Protein AF-0000000069812912 (afdb_homodimer)

pLDDT: mean 92.02, std 7.69, range [58.34, 97.75]

Organism: Echinococcus multilocularis (NCBI:txid6211)

Solvent-accessible surface area (backbone atoms only — not comparable to full-atom values): 16587 Å² total; per-residue (Å²): 130,56,69,66,58,54,52,53,52,51,51,53,51,51,48,54,47,51,49,53,52,49,50,51,50,51,49,45,34,73,74,42,50,34,56,46,48,24,43,29,19,50,47,32,20,52,33,46,67,38,81,85,48,53,73,68,53,29,52,51,44,35,50,60,37,41,46,47,51,53,49,45,51,49,50,53,52,50,51,50,51,49,55,50,48,52,50,50,52,48,44,50,50,25,46,51,55,33,50,56,75,51,61,81,51,69,98,67,74,48,72,72,51,48,50,51,32,52,51,49,21,50,58,45,36,49,51,47,46,51,48,35,66,71,45,52,49,54,53,46,50,53,51,50,50,55,52,47,52,55,40,54,68,70,46,76,80,132,132,56,70,67,58,55,53,53,52,52,51,52,51,51,48,54,48,50,50,54,52,50,51,51,51,50,49,45,34,72,75,41,51,35,57,45,49,25,42,28,18,51,47,33,20,52,32,45,66,38,82,86,49,52,74,68,52,29,52,53,44,34,49,60,38,40,47,48,50,52,50,45,51,48,50,52,52,51,52,51,50,50,54,52,49,54,49,50,52,48,43,50,51,26,46,52,54,33,49,55,76,52,61,83,52,68,99,67,75,49,72,71,50,49,50,49,33,52,52,50,21,51,58,45,36,49,51,47,46,50,46,36,67,70,44,52,48,54,52,48,50,52,53,50,50,55,52,46,52,55,40,56,68,71,46,77,80,131

Foldseek 3Di:
DDPVVLVVLLVVLVVLLVVLLVVLVVVCCVPFLVVLVVLLVVQLVVLVPDPVDDPVSSVVSSCLSCVLNVVLVVLSVVLVVVLVVQLVVQLVVQLVVLVVVCPPPPPDQDPVSVVSSSVSSSVSSSVSSCCCSVPVSVVSSVVSVVVSVVSSVSHDDD/DDPVVLVVLLVVLVVLLVVLLVVLVVVCCVPFLVVLVVLLVVQLVVLVPDPVDDPVSSVVSSCLSCVLNVVLVVLSVVLVVVLVVQLVVQLVVQLVVLVVVCPPPPPDQDPVSVVSSSVSSSVSSSVSSCCCNPPVSVVSSVVSVVVSVVSSVSHDDD

Secondary structure (DSSP, 8-state):
--HHHHHHHHHHHHHHHHHHHHHHHHHHIIIIIHHHHHHHHHHHHHHHH-TT--HHHHHHHHHHHHHHHHHHHHHHHHHHHHHHHHHHHHHHHHHHHHHHTTBTB-SS--HHHHHHHHHHHHHHHHHHHHHIIIIIHHHHHHHHHHHHHHHHHTSPP-/--HHHHHHHHHHHHHHHHHHHHHHHHHHIIIIIHHHHHHHHHHHHHHHH-TT--HHHHHHHHHHHHHHHHHHHHHHHHHHHHHHHHHHHHHHHHHHHHHHTTBTB-SS--HHHHHHHHHHHHHHHHHHHHHIIIIIHHHHHHHHHHHHHHHHHTSPP-

Radius of gyration: 31.22 Å; Cα contacts (8 Å, |Δi|>4): 246; chains: 2; bounding box: 62×78×62 Å

Nearest PDB structures (foldseek):
  5j0l-assembly1_B  TM=3.414E-01  e=1.395E+00  synthetic construct
  1i4d-assembly1_B  TM=2.529E-01  e=1.193E+00  Homo sapiens
  3s84-assembly1_A  TM=4.861E-01  e=7.034E+00  Homo sapiens
  8otz-assembly1_DW  TM=4.035E-01  e=6.015E+00  Bos taurus
  5j0l-assembly1_B  TM=3.417E-01  e=1.662E+00  synthetic construct

InterPro domains:
  IPR008560 Protein of unknown function DUF842, eukaryotic [PF05811] (14-135)
  IPR008560 Protein of unknown function DUF842, eukaryotic [PTHR21096] (10-150)

Sequence (316 aa):
MDPMMLENEAKKMQNRYTEAISNAIKEWDTKFLRKMQSVYFGCGKKCCDNKDFDTEQVQSCIEHCEKPVSAAQSLVQGELNQLQSRFQTCVRECSHRAHDKFKGADDTLTEAQRILVQKETLVCVNKCVEEQIANAIPATVRLVSAQLQKLRAEQPSDMDPMMLENEAKKMQNRYTEAISNAIKEWDTKFLRKMQSVYFGCGKKCCDNKDFDTEQVQSCIEHCEKPVSAAQSLVQGELNQLQSRFQTCVRECSHRAHDKFKGADDTLTEAQRILVQKETLVCVNKCVEEQIANAIPATVRLVSAQLQKLRAEQPSD

Structure (mmCIF, N/CA/C/O backbone):
data_AF-0000000069812912-model_v1
#
loop_
_entity.id
_entity.type
_entity.pdbx_description
1 polymer 'Protein fam136a'
#
loop_
_atom_site.group_PDB
_atom_site.id
_atom_site.type_symbol
_atom_site.label_atom_id
_atom_site.label_alt_id
_atom_site.label_comp_id
_atom_site.label_asym_id
_atom_site.label_entity_id
_atom_site.label_seq_id
_atom_site.pdbx_PDB_ins_code
_atom_site.Cartn_x
_atom_site.Cartn_y
_atom_site.Cartn_z
_atom_site.occupancy
_atom_site.B_iso_or_equiv
_atom_site.auth_seq_id
_atom_site.auth_comp_id
_atom_site.auth_asym_id
_atom_site.auth_atom_id
_atom_site.pdbx_PDB_model_num
ATOM 1 N N . MET A 1 1 ? 18.953 36.562 27.656 1 60.69 1 MET A N 1
ATOM 2 C CA . MET A 1 1 ? 17.859 35.594 27.562 1 60.69 1 MET A CA 1
ATOM 3 C C . MET A 1 1 ? 18.391 34.188 27.578 1 60.69 1 MET A C 1
ATOM 5 O O . MET A 1 1 ? 19.422 33.875 26.953 1 60.69 1 MET A O 1
ATOM 9 N N . ASP A 1 2 ? 17.906 33.312 28.406 1 76.56 2 ASP A N 1
ATOM 10 C CA . ASP A 1 2 ? 18.297 31.953 28.719 1 76.56 2 ASP A CA 1
ATOM 11 C C . ASP A 1 2 ? 18.062 31.016 27.516 1 76.56 2 ASP A C 1
ATOM 13 O O . ASP A 1 2 ? 17.047 31.141 26.828 1 76.56 2 ASP A O 1
ATOM 17 N N . PRO A 1 3 ? 19.062 30.422 27.078 1 77.5 3 PRO A N 1
ATOM 18 C CA . PRO A 1 3 ? 18.953 29.484 25.953 1 77.5 3 PRO A CA 1
ATOM 19 C C . PRO A 1 3 ? 17.75 28.547 26.094 1 77.5 3 PRO A C 1
ATOM 21 O O . PRO A 1 3 ? 17.125 28.188 25.094 1 77.5 3 PRO A O 1
ATOM 24 N N . MET A 1 4 ? 17.5 28.312 27.281 1 79.75 4 MET A N 1
ATOM 25 C CA . MET A 1 4 ? 16.375 27.406 27.531 1 79.75 4 MET A CA 1
ATOM 26 C C . MET A 1 4 ? 15.055 28.094 27.203 1 79.75 4 MET A C 1
ATOM 28 O O . MET A 1 4 ? 14.133 27.453 26.688 1 79.75 4 MET A O 1
ATOM 32 N N . MET A 1 5 ? 14.969 29.375 27.484 1 83.06 5 MET A N 1
ATOM 33 C CA . MET A 1 5 ? 13.758 30.141 27.203 1 83.06 5 MET A CA 1
ATOM 34 C C . MET A 1 5 ? 13.539 30.281 25.688 1 83.06 5 MET A C 1
ATOM 36 O O . MET A 1 5 ? 12.406 30.203 25.219 1 83.06 5 MET A O 1
ATOM 40 N N . LEU A 1 6 ? 14.602 30.359 24.906 1 84.88 6 LEU A N 1
ATOM 41 C CA . LEU A 1 6 ? 14.523 30.484 23.469 1 84.88 6 LEU A CA 1
ATOM 42 C C . LEU A 1 6 ? 14.062 29.172 22.828 1 84.88 6 LEU A C 1
ATOM 44 O O . LEU A 1 6 ? 13.258 29.188 21.891 1 84.88 6 LEU A O 1
ATOM 48 N N . GLU A 1 7 ? 14.555 28.094 23.422 1 86 7 GLU A N 1
ATOM 49 C CA . GLU A 1 7 ? 14.141 26.781 22.938 1 86 7 GLU A CA 1
ATOM 50 C C . GLU A 1 7 ? 12.656 26.531 23.203 1 86 7 GLU A C 1
ATOM 52 O O . GLU A 1 7 ? 11.953 25.984 22.344 1 86 7 GLU A O 1
ATOM 57 N N . ASN A 1 8 ? 12.18 26.891 24.375 1 90.5 8 ASN A N 1
ATOM 58 C CA . ASN A 1 8 ? 10.773 26.75 24.734 1 90.5 8 ASN A CA 1
ATOM 59 C C . ASN A 1 8 ? 9.875 27.594 23.828 1 90.5 8 ASN A C 1
ATOM 61 O O . ASN A 1 8 ? 8.789 27.141 23.453 1 90.5 8 ASN A O 1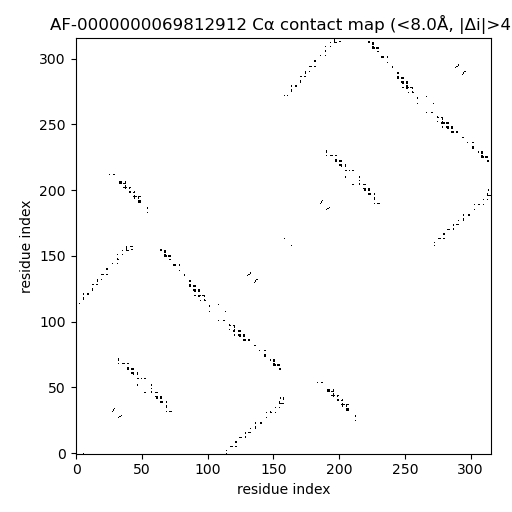
ATOM 65 N N . GLU A 1 9 ? 10.336 28.828 23.5 1 89.38 9 GLU A N 1
ATOM 66 C CA . GLU A 1 9 ? 9.57 29.688 22.609 1 89.38 9 GLU A CA 1
ATOM 67 C C . GLU A 1 9 ? 9.484 29.078 21.203 1 89.38 9 GLU A C 1
ATOM 69 O O . GLU A 1 9 ? 8.438 29.141 20.562 1 89.38 9 GLU A O 1
ATOM 74 N N . ALA A 1 10 ? 10.555 28.516 20.703 1 89.38 10 ALA A N 1
ATOM 75 C CA . ALA A 1 10 ? 10.578 27.859 19.406 1 89.38 10 ALA A CA 1
ATOM 76 C C . ALA A 1 10 ? 9.602 26.688 19.359 1 89.38 10 ALA A C 1
ATOM 78 O O . ALA A 1 10 ? 8.883 26.516 18.375 1 89.38 10 ALA A O 1
ATOM 79 N N . LYS A 1 11 ? 9.586 25.938 20.453 1 92.94 11 LYS A N 1
ATOM 80 C CA . LYS A 1 11 ? 8.703 24.781 20.547 1 92.94 11 LYS A CA 1
ATOM 81 C C . LYS A 1 11 ? 7.238 25.203 20.547 1 92.94 11 LYS A C 1
ATOM 83 O O . LYS A 1 11 ? 6.398 24.547 19.922 1 92.94 11 LYS A O 1
ATOM 88 N N . LYS A 1 12 ? 6.938 26.266 21.234 1 92.62 12 LYS A N 1
ATOM 89 C CA . LYS A 1 12 ? 5.578 26.781 21.266 1 92.62 12 LYS A CA 1
ATOM 90 C C . LYS A 1 12 ? 5.113 27.203 19.859 1 92.62 12 LYS A C 1
ATOM 92 O O . LYS A 1 12 ? 3.984 26.906 19.469 1 92.62 12 LYS A O 1
ATOM 97 N N . MET A 1 13 ? 5.977 27.812 19.094 1 92.19 13 MET A N 1
ATOM 98 C CA . MET A 1 13 ? 5.645 28.234 17.734 1 92.19 13 MET A CA 1
ATOM 99 C C . MET A 1 13 ? 5.449 27.047 16.812 1 92.19 13 MET A C 1
ATOM 101 O O . MET A 1 13 ? 4.531 27.031 15.992 1 92.19 13 MET A O 1
ATOM 105 N N . GLN A 1 14 ? 6.289 26.125 16.984 1 91.25 14 GLN A N 1
ATOM 106 C CA . GLN A 1 14 ? 6.168 24.906 16.203 1 91.25 14 GLN A CA 1
ATOM 107 C C . GLN A 1 14 ? 4.848 24.188 16.5 1 91.25 14 GLN A C 1
ATOM 109 O O . GLN A 1 14 ? 4.195 23.688 15.586 1 91.25 14 GLN A O 1
ATOM 114 N N . ASN A 1 15 ? 4.449 24.125 17.75 1 94.94 15 ASN A N 1
ATOM 115 C CA . ASN A 1 15 ? 3.209 23.469 18.156 1 94.94 15 ASN A CA 1
ATOM 116 C C . ASN A 1 15 ? 1.985 24.188 17.594 1 94.94 15 ASN A C 1
ATOM 118 O O . ASN A 1 15 ? 1.007 23.547 17.203 1 94.94 15 ASN A O 1
ATOM 122 N N . ARG A 1 16 ? 2.062 25.453 17.578 1 93.88 16 ARG A N 1
ATOM 123 C CA . ARG A 1 16 ? 0.97 26.25 17.016 1 93.88 16 ARG A CA 1
ATOM 124 C C . ARG A 1 16 ? 0.759 25.922 15.539 1 93.88 16 ARG A C 1
ATOM 126 O O . ARG A 1 16 ? -0.377 25.75 15.094 1 93.88 16 ARG A O 1
ATOM 133 N N . TYR A 1 17 ? 1.835 25.812 14.867 1 94.06 17 TYR A N 1
ATOM 134 C CA . TYR A 1 17 ? 1.765 25.469 13.453 1 94.06 17 TYR A CA 1
ATOM 135 C C . TYR A 1 17 ? 1.225 24.047 13.266 1 94.06 17 TYR A C 1
ATOM 137 O O . TYR A 1 17 ? 0.33 23.828 12.453 1 94.06 17 TYR A O 1
ATOM 145 N N . THR A 1 18 ? 1.744 23.125 14.039 1 93.94 18 THR A N 1
ATOM 146 C CA . THR A 1 18 ? 1.35 21.719 13.93 1 93.94 18 THR A CA 1
ATOM 147 C C . THR A 1 18 ? -0.131 21.547 14.258 1 93.94 18 THR A C 1
ATOM 149 O O . THR A 1 18 ? -0.823 20.75 13.633 1 93.94 18 THR A O 1
ATOM 152 N N . GLU A 1 19 ? -0.59 22.281 15.203 1 95.44 19 GLU A N 1
ATOM 153 C CA . GLU A 1 19 ? -1.998 22.219 15.578 1 95.44 19 GLU A CA 1
ATOM 154 C C . GLU A 1 19 ? -2.895 22.734 14.461 1 95.44 19 GLU A C 1
ATOM 156 O O . GLU A 1 19 ? -3.949 22.156 14.188 1 95.44 19 GLU A O 1
ATOM 161 N N . ALA A 1 20 ? -2.506 23.766 13.859 1 94.62 20 ALA A N 1
ATOM 162 C CA . ALA A 1 20 ? -3.268 24.328 12.75 1 94.62 20 ALA A CA 1
ATOM 163 C C . ALA A 1 20 ? -3.354 23.328 11.594 1 94.62 20 ALA A C 1
ATOM 165 O O . ALA A 1 20 ? -4.418 23.156 10.992 1 94.62 20 ALA A O 1
ATOM 166 N N . ILE A 1 21 ? -2.244 22.688 11.312 1 94 21 ILE A N 1
ATOM 167 C CA . ILE A 1 21 ? -2.197 21.688 10.258 1 94 21 ILE A CA 1
ATOM 168 C C . ILE A 1 21 ? -3.092 20.5 10.625 1 94 21 ILE A C 1
ATOM 170 O O . ILE A 1 21 ? -3.855 20.016 9.789 1 94 21 ILE A O 1
ATOM 174 N N . SER A 1 22 ? -2.963 20.062 11.844 1 94.12 22 SER A N 1
ATOM 175 C CA . SER A 1 22 ? -3.754 18.938 12.328 1 94.12 22 SER A CA 1
ATOM 176 C C . SER A 1 22 ? -5.246 19.219 12.211 1 94.12 22 SER A C 1
ATOM 178 O O . SER A 1 22 ? -6.027 18.328 11.867 1 94.12 22 SER A O 1
ATOM 180 N N . ASN A 1 23 ? -5.586 20.406 12.492 1 93.88 23 ASN A N 1
ATOM 181 C CA . ASN A 1 23 ? -6.984 20.797 12.391 1 93.88 23 ASN A CA 1
ATOM 182 C C . ASN A 1 23 ? -7.473 20.75 10.945 1 93.88 23 ASN A C 1
ATOM 184 O O . ASN A 1 23 ? -8.594 20.328 10.672 1 93.88 23 ASN A O 1
ATOM 188 N N . ALA A 1 24 ? -6.633 21.172 10.055 1 92.56 24 ALA A N 1
ATOM 189 C CA . ALA A 1 24 ? -6.969 21.109 8.641 1 92.56 24 ALA A CA 1
ATOM 190 C C . ALA A 1 24 ? -7.145 19.656 8.188 1 92.56 24 ALA A C 1
ATOM 192 O O . ALA A 1 24 ? -8.102 19.328 7.48 1 92.56 24 ALA A O 1
ATOM 193 N N . ILE A 1 25 ? -6.297 18.844 8.594 1 93.12 25 ILE A N 1
ATOM 194 C CA . ILE A 1 25 ? -6.352 17.438 8.242 1 93.12 25 ILE A CA 1
ATOM 195 C C . ILE A 1 25 ? -7.637 16.812 8.781 1 93.12 25 ILE A C 1
ATOM 197 O O . ILE A 1 25 ? -8.32 16.062 8.078 1 93.12 25 ILE A O 1
ATOM 201 N N . LYS A 1 26 ? -7.941 17.078 10 1 92.75 26 LYS A N 1
ATOM 202 C CA . LYS A 1 26 ? -9.156 16.578 10.633 1 92.75 26 LYS A CA 1
ATOM 203 C C . LYS A 1 26 ? -10.398 17.031 9.875 1 92.75 26 LYS A C 1
ATOM 205 O O . LYS A 1 26 ? -11.336 16.25 9.688 1 92.75 26 LYS A O 1
ATOM 210 N N . GLU A 1 27 ? -10.344 18.219 9.523 1 91.5 27 GLU A N 1
ATOM 211 C CA . GLU A 1 27 ? -11.477 18.75 8.766 1 91.5 27 GLU A CA 1
ATOM 212 C C . GLU A 1 27 ? -11.648 18 7.441 1 91.5 27 GLU A C 1
ATOM 214 O O . GLU A 1 27 ? -12.758 17.594 7.094 1 91.5 27 GLU A O 1
ATOM 219 N N . TRP A 1 28 ? -10.547 17.797 6.73 1 93.56 28 TRP A N 1
ATOM 220 C CA . TRP A 1 28 ? -10.609 17.078 5.461 1 93.56 28 TRP A CA 1
ATOM 221 C C . TRP A 1 28 ? -11.078 15.648 5.66 1 93.56 28 TRP A C 1
ATOM 223 O O . TRP A 1 28 ? -11.852 15.125 4.859 1 93.56 28 TRP A O 1
ATOM 233 N N . ASP A 1 29 ? -10.617 15.062 6.695 1 93.25 29 ASP A N 1
ATOM 234 C CA . ASP A 1 29 ? -10.977 13.68 6.984 1 93.25 29 ASP A CA 1
ATOM 235 C C . ASP A 1 29 ? -12.477 13.539 7.242 1 93.25 29 ASP A C 1
ATOM 237 O O . ASP A 1 29 ? -13.156 12.742 6.594 1 93.25 29 ASP A O 1
ATOM 241 N N . THR A 1 30 ? -13.039 14.383 8.102 1 91.31 30 THR A N 1
ATOM 242 C CA . THR A 1 30 ? -14.414 14.25 8.555 1 91.31 30 THR A CA 1
ATOM 243 C C . THR A 1 30 ? -15.391 14.688 7.465 1 91.31 30 THR A C 1
ATOM 245 O O . THR A 1 30 ? -16.453 14.086 7.293 1 91.31 30 THR A O 1
ATOM 248 N N . LYS A 1 31 ? -14.961 15.594 6.715 1 91.25 31 LYS A N 1
ATOM 249 C CA . LYS A 1 31 ? -15.914 16.172 5.77 1 91.25 31 LYS A CA 1
ATOM 250 C C . LYS A 1 31 ? -15.859 15.461 4.426 1 91.25 31 LYS A C 1
ATOM 252 O O . LYS A 1 31 ? -16.859 15.406 3.705 1 91.25 31 LYS A O 1
ATOM 257 N N . PHE A 1 32 ? -14.672 14.898 4.137 1 93.75 32 PHE A N 1
ATOM 258 C CA . PHE A 1 32 ? -14.547 14.406 2.771 1 93.75 32 PHE A CA 1
ATOM 259 C C . PHE A 1 32 ? -13.969 12.992 2.758 1 93.75 32 PHE A C 1
ATOM 261 O O . PHE A 1 32 ? -14.633 12.047 2.34 1 93.75 32 PHE A O 1
ATOM 268 N N . LEU A 1 33 ? -12.781 12.844 3.25 1 95.25 33 LEU A N 1
ATOM 269 C CA . LEU A 1 33 ? -11.992 11.633 3.041 1 95.25 33 LEU A CA 1
ATOM 270 C C . LEU A 1 33 ? -12.695 10.422 3.639 1 95.25 33 LEU A C 1
ATOM 272 O O . LEU A 1 33 ? -12.695 9.344 3.043 1 95.25 33 LEU A O 1
ATOM 276 N N . ARG A 1 34 ? -13.258 10.562 4.793 1 94.94 34 ARG A N 1
ATOM 277 C CA . ARG A 1 34 ? -13.938 9.453 5.461 1 94.94 34 ARG A CA 1
ATOM 278 C C . ARG A 1 34 ? -15.109 8.953 4.629 1 94.94 34 ARG A C 1
ATOM 280 O O . ARG A 1 34 ? -15.297 7.742 4.469 1 94.94 34 ARG A O 1
ATOM 287 N N . LYS A 1 35 ? -15.875 9.805 4.113 1 94.94 35 LYS A N 1
ATOM 288 C CA . LYS A 1 35 ? -16.984 9.43 3.256 1 94.94 35 LYS A CA 1
ATOM 289 C C . LYS A 1 35 ? -16.5 8.766 1.97 1 94.94 35 LYS A C 1
ATOM 291 O O . LYS A 1 35 ? -17.094 7.793 1.502 1 94.94 35 LYS A O 1
ATOM 296 N N . MET A 1 36 ? -15.484 9.328 1.403 1 95.69 36 MET A N 1
ATOM 297 C CA . MET A 1 36 ? -14.914 8.75 0.192 1 95.69 36 MET A CA 1
ATOM 298 C C . MET A 1 36 ? -14.422 7.328 0.451 1 95.69 36 MET A C 1
ATOM 300 O O . MET A 1 36 ? -14.555 6.453 -0.405 1 95.69 36 MET A O 1
ATOM 304 N N . GLN A 1 37 ? -13.828 7.121 1.58 1 96.25 37 GLN A N 1
ATOM 305 C CA . GLN A 1 37 ? -13.367 5.789 1.953 1 96.25 37 GLN A CA 1
ATOM 306 C C . GLN A 1 37 ? -14.539 4.824 2.098 1 96.25 37 GLN A C 1
ATOM 308 O O . GLN A 1 37 ? -14.469 3.676 1.658 1 96.25 37 GLN A O 1
ATOM 313 N N . SER A 1 38 ? -15.625 5.355 2.711 1 97.31 38 SER A N 1
ATOM 314 C CA . SER A 1 38 ? -16.812 4.527 2.842 1 97.31 38 SER A CA 1
ATOM 315 C C . SER A 1 38 ? -17.328 4.082 1.479 1 97.31 38 SER A C 1
ATOM 317 O O . SER A 1 38 ? -17.641 2.904 1.281 1 97.31 38 SER A O 1
ATOM 319 N N . VAL A 1 39 ? -17.406 4.977 0.619 1 97.19 39 VAL A N 1
ATOM 320 C CA . VAL A 1 39 ? -17.859 4.68 -0.735 1 97.19 39 VAL A CA 1
ATOM 321 C C . VAL A 1 39 ? -16.922 3.666 -1.384 1 97.19 39 VAL A C 1
ATOM 323 O O . VAL A 1 39 ? -17.359 2.723 -2.035 1 97.19 39 VAL A O 1
ATOM 326 N N . TYR A 1 40 ? -15.586 3.875 -1.254 1 97.38 40 TYR A N 1
ATOM 327 C CA . TYR A 1 40 ? -14.578 2.957 -1.784 1 97.38 40 TYR A CA 1
ATOM 328 C C . TYR A 1 40 ? -14.797 1.546 -1.25 1 97.38 40 TYR A C 1
ATOM 330 O O . TYR A 1 40 ? -14.789 0.578 -2.014 1 97.38 40 TYR A O 1
ATOM 338 N N . PHE A 1 41 ? -15.016 1.398 0.003 1 97.69 41 PHE A N 1
ATOM 339 C CA . PHE A 1 41 ? -15.203 0.088 0.615 1 97.69 41 PHE A CA 1
ATOM 340 C C . PHE A 1 41 ? -16.484 -0.565 0.111 1 97.69 41 PHE A C 1
ATOM 342 O O . PHE A 1 41 ? -16.5 -1.765 -0.172 1 97.69 41 PHE A O 1
ATOM 349 N N . GLY A 1 42 ? -17.562 0.23 0.044 1 97.62 42 GLY A N 1
ATOM 350 C CA . GLY A 1 42 ? -18.797 -0.303 -0.523 1 97.62 42 GLY A CA 1
ATOM 351 C C . GLY A 1 42 ? -18.641 -0.765 -1.96 1 97.62 42 GLY A C 1
ATOM 352 O O . GLY A 1 42 ? -19.141 -1.827 -2.334 1 97.62 42 GLY A O 1
ATOM 353 N N . CYS A 1 43 ? -18.031 0.035 -2.693 1 97.69 43 CYS A N 1
ATOM 354 C CA . CYS A 1 43 ? -17.75 -0.286 -4.086 1 97.69 43 CYS A CA 1
ATOM 355 C C . CYS A 1 43 ? -16.906 -1.551 -4.191 1 97.69 43 CYS A C 1
ATOM 357 O O . CYS A 1 43 ? -17.203 -2.439 -4.988 1 97.69 43 CYS A O 1
ATOM 359 N N . GLY A 1 44 ? -15.844 -1.621 -3.373 1 97.69 44 GLY A N 1
ATOM 360 C CA . GLY A 1 44 ? -14.992 -2.795 -3.359 1 97.69 44 GLY A CA 1
ATOM 361 C C . GLY A 1 44 ? -15.727 -4.07 -3.006 1 97.69 44 GLY A C 1
ATOM 362 O O . GLY A 1 44 ? -15.5 -5.121 -3.611 1 97.69 44 GLY A O 1
ATOM 363 N N . LYS A 1 45 ? -16.641 -3.949 -2.1 1 97.75 45 LYS A N 1
ATOM 364 C CA . LYS A 1 45 ? -17.438 -5.105 -1.719 1 97.75 45 LYS A CA 1
ATOM 365 C C . LYS A 1 45 ? -18.297 -5.594 -2.887 1 97.75 45 LYS A C 1
ATOM 367 O O . LYS A 1 45 ? -18.391 -6.797 -3.129 1 97.75 45 LYS A O 1
ATOM 372 N N . LYS A 1 46 ? -18.875 -4.648 -3.531 1 97.69 46 LYS A N 1
ATOM 373 C CA . LYS A 1 46 ? -19.688 -5.012 -4.688 1 97.69 46 LYS A CA 1
ATOM 374 C C . LYS A 1 46 ? -18.859 -5.754 -5.734 1 97.69 46 LYS A C 1
ATOM 376 O O . LYS A 1 46 ? -19.344 -6.699 -6.359 1 97.69 46 LYS A O 1
ATOM 381 N N . CYS A 1 47 ? -17.656 -5.309 -5.914 1 97.56 47 CYS A N 1
ATOM 382 C CA . CYS A 1 47 ? -16.766 -5.961 -6.859 1 97.56 47 CYS A CA 1
ATOM 383 C C . CYS A 1 47 ? -16.5 -7.406 -6.449 1 97.56 47 CYS A C 1
ATOM 385 O O . CYS A 1 47 ? -16.547 -8.312 -7.281 1 97.56 47 CYS A O 1
ATOM 387 N N . CYS A 1 48 ? -16.25 -7.602 -5.238 1 96.94 48 CYS A N 1
ATOM 388 C CA . CYS A 1 48 ? -15.906 -8.93 -4.727 1 96.94 48 CYS A CA 1
ATOM 389 C C . CYS A 1 48 ? -17.125 -9.836 -4.73 1 96.94 48 CYS A C 1
ATOM 391 O O . CYS A 1 48 ? -17 -11.055 -4.906 1 96.94 48 CYS A O 1
ATOM 393 N N . ASP A 1 49 ? -18.312 -9.258 -4.586 1 96.75 49 ASP A N 1
ATOM 394 C CA . ASP A 1 49 ? -19.547 -10.039 -4.473 1 96.75 49 ASP A CA 1
ATOM 395 C C . ASP A 1 49 ? -20.094 -10.391 -5.852 1 96.75 49 ASP A C 1
ATOM 397 O O . ASP A 1 49 ? -21.016 -11.195 -5.965 1 96.75 49 ASP A O 1
ATOM 401 N N . ASN A 1 50 ? -19.531 -9.812 -6.809 1 96.31 50 ASN A N 1
ATOM 402 C CA . ASN A 1 50 ? -19.984 -10.109 -8.164 1 96.31 50 ASN A CA 1
ATOM 403 C C . ASN A 1 50 ? -19.469 -11.461 -8.641 1 96.31 50 ASN A C 1
ATOM 405 O O . ASN A 1 50 ? -18.312 -11.594 -9.016 1 96.31 50 ASN A O 1
ATOM 409 N N . LYS A 1 51 ? -20.344 -12.453 -8.812 1 93 51 LYS A N 1
ATOM 410 C CA . LYS A 1 51 ? -19.984 -13.828 -9.141 1 93 51 LYS A CA 1
ATOM 411 C C . LYS A 1 51 ? -19.656 -13.977 -10.625 1 93 51 LYS A C 1
ATOM 413 O O . LYS A 1 51 ? -19.047 -14.961 -11.039 1 93 51 LYS A O 1
ATOM 418 N N . ASP A 1 52 ? -20.078 -12.961 -11.367 1 95.44 52 ASP A N 1
ATOM 419 C CA . ASP A 1 52 ? -19.859 -13.031 -12.805 1 95.44 52 ASP A CA 1
ATOM 420 C C . ASP A 1 52 ? -18.453 -12.594 -13.172 1 95.44 52 ASP A C 1
ATOM 422 O O . ASP A 1 52 ? -17.984 -12.82 -14.297 1 95.44 52 ASP A O 1
ATOM 426 N N . PHE A 1 53 ? -17.797 -11.969 -12.266 1 95 53 PHE A N 1
ATOM 427 C CA . PHE A 1 53 ? -16.453 -11.461 -12.523 1 95 53 PHE A CA 1
ATOM 428 C C . PHE A 1 53 ? -15.406 -12.547 -12.289 1 95 53 PHE A C 1
ATOM 430 O O . PHE A 1 53 ? -15.531 -13.336 -11.344 1 95 53 PHE A O 1
ATOM 437 N N . ASP A 1 54 ? -14.516 -12.578 -13.133 1 93.19 54 ASP A N 1
ATOM 438 C CA . ASP A 1 54 ? -13.344 -13.406 -12.852 1 93.19 54 ASP A CA 1
ATOM 439 C C . ASP A 1 54 ? -12.328 -12.648 -11.992 1 93.19 54 ASP A C 1
ATOM 441 O O . ASP A 1 54 ? -12.562 -11.492 -11.625 1 93.19 54 ASP A O 1
ATOM 445 N N . THR A 1 55 ? -11.219 -13.234 -11.672 1 91.44 55 THR A N 1
ATOM 446 C CA . THR A 1 55 ? -10.234 -12.672 -10.758 1 91.44 55 THR A CA 1
ATOM 447 C C . THR A 1 55 ? -9.703 -11.344 -11.281 1 91.44 55 THR A C 1
ATOM 449 O O . THR A 1 55 ? -9.594 -10.375 -10.531 1 91.44 55 THR A O 1
ATOM 452 N N . GLU A 1 56 ? -9.336 -11.242 -12.531 1 92.69 56 GLU A N 1
ATOM 453 C CA . GLU A 1 56 ? -8.781 -10.031 -13.133 1 92.69 56 GLU A CA 1
ATOM 454 C C . GLU A 1 56 ? -9.828 -8.914 -13.172 1 92.69 56 GLU A C 1
ATOM 456 O O . GLU A 1 56 ? -9.508 -7.75 -12.914 1 92.69 56 GLU A O 1
ATOM 461 N N . GLN A 1 57 ? -11.008 -9.289 -13.469 1 95.81 57 GLN A N 1
ATOM 462 C CA . GLN A 1 57 ? -12.094 -8.32 -13.523 1 95.81 57 GLN A CA 1
ATOM 463 C C . GLN A 1 57 ? -12.383 -7.738 -12.141 1 95.81 57 GLN A C 1
ATOM 465 O O . GLN A 1 57 ? -12.641 -6.539 -12.008 1 95.81 57 GLN A O 1
ATOM 470 N N . VAL A 1 58 ? -12.383 -8.578 -11.125 1 96.19 58 VAL A N 1
ATOM 471 C CA . VAL A 1 58 ? -12.562 -8.109 -9.758 1 96.19 58 VAL A CA 1
ATOM 472 C C . VAL A 1 58 ? -11.445 -7.133 -9.391 1 96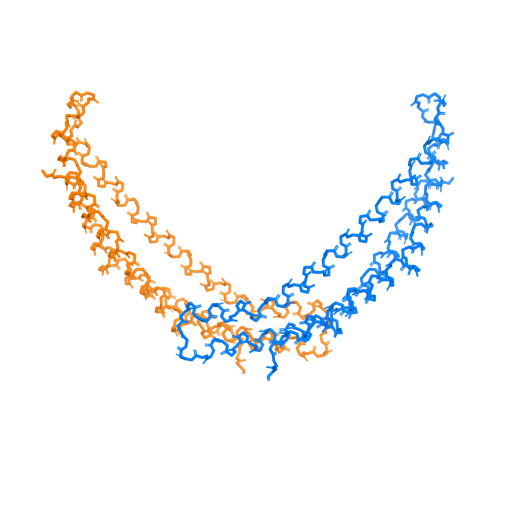.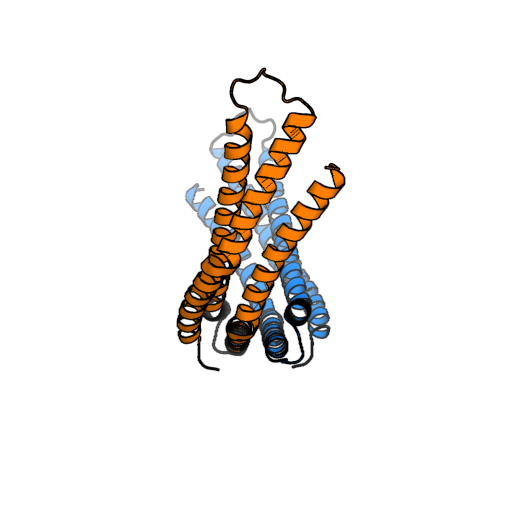19 58 VAL A C 1
ATOM 474 O O . VAL A 1 58 ? -11.703 -6.062 -8.836 1 96.19 58 VAL A O 1
ATOM 477 N N . GLN A 1 59 ? -10.227 -7.469 -9.719 1 95.06 59 GLN A N 1
ATOM 478 C CA . GLN A 1 59 ? -9.086 -6.598 -9.438 1 95.06 59 GLN A CA 1
ATOM 479 C C . GLN A 1 59 ? -9.234 -5.25 -10.133 1 95.06 59 GLN A C 1
ATOM 481 O O . GLN A 1 59 ? -9.016 -4.203 -9.523 1 95.06 59 GLN A O 1
ATOM 486 N N . SER A 1 60 ? -9.57 -5.258 -11.359 1 97.19 60 SER A N 1
ATOM 487 C CA . SER A 1 60 ? -9.781 -4.031 -12.117 1 97.19 60 SER A CA 1
ATOM 488 C C . SER A 1 60 ? -10.906 -3.199 -11.523 1 97.19 60 SER A C 1
ATOM 490 O O . SER A 1 60 ? -10.82 -1.97 -11.469 1 97.19 60 SER A O 1
ATOM 492 N N . CYS A 1 61 ? -11.938 -3.877 -11.195 1 97.5 61 CYS A N 1
ATOM 493 C CA . CYS A 1 61 ? -13.078 -3.221 -10.562 1 97.5 61 CYS A CA 1
ATOM 494 C C . CYS A 1 61 ? -12.656 -2.527 -9.266 1 97.5 61 CYS A C 1
ATOM 496 O O . CYS A 1 61 ? -12.984 -1.36 -9.047 1 97.5 61 CYS A O 1
ATOM 498 N N . ILE A 1 62 ? -11.953 -3.189 -8.414 1 97.5 62 ILE A N 1
ATOM 499 C CA . ILE A 1 62 ? -11.484 -2.621 -7.152 1 97.5 62 ILE A CA 1
ATOM 500 C C . ILE A 1 62 ? -10.562 -1.434 -7.434 1 97.5 62 ILE A C 1
ATOM 502 O O . ILE A 1 62 ? -10.633 -0.412 -6.746 1 97.5 62 ILE A O 1
ATOM 506 N N . GLU A 1 63 ? -9.719 -1.538 -8.414 1 97 63 GLU A N 1
ATOM 507 C CA . GLU A 1 63 ? -8.828 -0.443 -8.789 1 97 63 GLU A CA 1
ATOM 508 C C . GLU A 1 63 ? -9.625 0.793 -9.203 1 97 63 GLU A C 1
ATOM 510 O O . GLU A 1 63 ? -9.227 1.921 -8.898 1 97 63 GLU A O 1
ATOM 515 N N . HIS A 1 64 ? -10.656 0.535 -9.906 1 96.12 64 HIS A N 1
ATOM 516 C CA . HIS A 1 64 ? -11.531 1.633 -10.297 1 96.12 64 HIS A CA 1
ATOM 517 C C . HIS A 1 64 ? -12.141 2.316 -9.07 1 96.12 64 HIS A C 1
ATOM 519 O O . HIS A 1 64 ? -12.25 3.543 -9.031 1 96.12 64 HIS A O 1
ATOM 525 N N . CYS A 1 65 ? -12.492 1.519 -8.109 1 96.75 65 CYS A N 1
ATOM 526 C CA . CYS A 1 65 ? -13.055 2.061 -6.875 1 96.75 65 CYS A CA 1
ATOM 527 C C . CYS A 1 65 ? -12.008 2.844 -6.094 1 96.75 65 CYS A C 1
ATOM 529 O O . CYS A 1 65 ? -12.336 3.805 -5.395 1 96.75 65 CYS A O 1
ATOM 531 N N . GLU A 1 66 ? -10.828 2.482 -6.219 1 96.81 66 GLU A N 1
ATOM 532 C CA . GLU A 1 66 ? -9.742 3.031 -5.414 1 96.81 66 GLU A CA 1
ATOM 533 C C . GLU A 1 66 ? -9.227 4.34 -6 1 96.81 66 GLU A C 1
ATOM 535 O O . GLU A 1 66 ? -8.703 5.191 -5.277 1 96.81 66 GLU A O 1
ATOM 540 N N . LYS A 1 67 ? -9.383 4.531 -7.273 1 96.56 67 LYS A N 1
ATOM 541 C CA . LYS A 1 67 ? -8.734 5.613 -8.008 1 96.56 67 LYS A CA 1
ATOM 542 C C . LYS A 1 67 ? -9.078 6.973 -7.402 1 96.56 67 LYS A C 1
ATOM 544 O O . LYS A 1 67 ? -8.18 7.758 -7.078 1 96.56 67 LYS A O 1
ATOM 549 N N . PRO A 1 68 ? -10.352 7.277 -7.168 1 96.44 68 PRO A N 1
ATOM 550 C CA . PRO A 1 68 ? -10.656 8.594 -6.609 1 96.44 68 PRO A CA 1
ATOM 551 C C . PRO A 1 68 ? -10.094 8.789 -5.203 1 96.44 68 PRO A C 1
ATOM 553 O O . PRO A 1 68 ? -9.656 9.883 -4.852 1 96.44 68 PRO A O 1
ATOM 556 N N . VAL A 1 69 ? -10.117 7.766 -4.414 1 96.44 69 VAL A N 1
ATOM 557 C CA . VAL A 1 69 ? -9.633 7.848 -3.039 1 96.44 69 VAL A CA 1
ATOM 558 C C . VAL A 1 69 ? -8.117 8.062 -3.039 1 96.44 69 VAL A C 1
ATOM 560 O O . VAL A 1 69 ? -7.605 8.898 -2.295 1 96.44 69 VAL A O 1
ATOM 563 N N . SER A 1 70 ? -7.473 7.301 -3.912 1 97.06 70 SER A N 1
ATOM 564 C CA . SER A 1 70 ? -6.027 7.457 -4.027 1 97.06 70 SER A CA 1
ATOM 565 C C . SER A 1 70 ? -5.66 8.852 -4.523 1 97.06 70 SER A C 1
ATOM 567 O O . SER A 1 70 ? -4.691 9.445 -4.047 1 97.06 70 SER A O 1
ATOM 569 N N . ALA A 1 71 ? -6.387 9.328 -5.422 1 96.75 71 ALA A N 1
ATOM 570 C CA . ALA A 1 71 ? -6.156 10.68 -5.926 1 96.75 71 ALA A CA 1
ATOM 571 C C . ALA A 1 71 ? -6.352 11.711 -4.824 1 96.75 71 ALA A C 1
ATOM 573 O O . ALA A 1 71 ? -5.578 12.664 -4.715 1 96.75 71 ALA A O 1
ATOM 574 N N . ALA A 1 72 ? -7.375 11.539 -4.035 1 97.12 72 ALA A N 1
ATOM 575 C CA . ALA A 1 72 ? -7.648 12.445 -2.924 1 97.12 72 ALA A CA 1
ATOM 576 C C . ALA A 1 72 ? -6.516 12.414 -1.901 1 97.12 72 ALA A C 1
ATOM 578 O O . ALA A 1 72 ? -6.055 13.469 -1.445 1 97.12 72 ALA A O 1
ATOM 579 N N . GLN A 1 73 ? -6.09 11.25 -1.592 1 96 73 GLN A N 1
ATOM 580 C CA . GLN A 1 73 ? -4.996 11.094 -0.637 1 96 73 GLN A CA 1
ATOM 581 C C . GLN A 1 73 ? -3.719 11.75 -1.153 1 96 73 GLN A C 1
ATOM 583 O O . GLN A 1 73 ? -3.01 12.422 -0.401 1 96 73 GLN A O 1
ATOM 588 N N . SER A 1 74 ? -3.508 11.562 -2.385 1 97.31 74 SER A N 1
ATOM 589 C CA . SER A 1 74 ? -2.322 12.156 -2.994 1 97.31 74 SER A CA 1
ATOM 590 C C . SER A 1 74 ? -2.414 13.68 -3.014 1 97.31 74 SER A C 1
ATOM 592 O O . SER A 1 74 ? -1.424 14.367 -2.764 1 97.31 74 SER A O 1
ATOM 594 N N . LEU A 1 75 ? -3.559 14.172 -3.334 1 97.38 75 LEU A N 1
ATOM 595 C CA . LEU A 1 75 ? -3.787 15.609 -3.332 1 97.38 75 LEU A CA 1
ATOM 596 C C . LEU A 1 75 ? -3.496 16.203 -1.958 1 97.38 75 LEU A C 1
ATOM 598 O O . LEU A 1 75 ? -2.73 17.172 -1.842 1 97.38 75 LEU A O 1
ATOM 602 N N . VAL A 1 76 ? -4.109 15.648 -0.934 1 96.62 76 VAL A N 1
ATOM 603 C CA . VAL A 1 76 ? -3.959 16.141 0.434 1 96.62 76 VAL A CA 1
ATOM 604 C C . VAL A 1 76 ? -2.488 16.078 0.844 1 96.62 76 VAL A C 1
ATOM 606 O O . VAL A 1 76 ? -1.943 17.062 1.355 1 96.62 76 VAL A O 1
ATOM 609 N N . GLN A 1 77 ? -1.865 14.977 0.588 1 96 77 GLN A N 1
ATOM 610 C CA . GLN A 1 77 ? -0.46 14.82 0.95 1 96 77 GLN A CA 1
ATOM 611 C C . GLN A 1 77 ? 0.413 15.828 0.201 1 96 77 GLN A C 1
ATOM 613 O O . GLN A 1 77 ? 1.346 16.391 0.774 1 96 77 GLN A O 1
ATOM 618 N N . GLY A 1 78 ? 0.138 15.961 -1.034 1 96.94 78 GLY A N 1
ATOM 619 C CA . GLY A 1 78 ? 0.879 16.938 -1.822 1 96.94 78 GLY A CA 1
ATOM 620 C C . GLY A 1 78 ? 0.766 18.344 -1.284 1 96.94 78 GLY A C 1
ATOM 621 O O . GLY A 1 78 ? 1.77 19.062 -1.161 1 96.94 78 GLY A O 1
ATOM 622 N N . GLU A 1 79 ? -0.417 18.703 -0.969 1 96.5 79 GLU A N 1
ATOM 623 C CA . GLU A 1 79 ? -0.653 20.047 -0.461 1 96.5 79 GLU A CA 1
ATOM 624 C C . GLU A 1 79 ? -0.011 20.25 0.91 1 96.5 79 GLU A C 1
ATOM 626 O O . GLU A 1 79 ? 0.512 21.312 1.211 1 96.5 79 GLU A O 1
ATOM 631 N N . LEU A 1 80 ? -0.059 19.234 1.711 1 95.19 80 LEU A N 1
ATOM 632 C CA . LEU A 1 80 ? 0.59 19.281 3.016 1 95.19 80 LEU A CA 1
ATOM 633 C C . LEU A 1 80 ? 2.102 19.438 2.867 1 95.19 80 LEU A C 1
ATOM 635 O O . LEU A 1 80 ? 2.729 20.219 3.584 1 95.19 80 LEU A O 1
ATOM 639 N N . ASN A 1 81 ? 2.67 18.719 1.918 1 96.69 81 ASN A N 1
ATOM 640 C CA . ASN A 1 81 ? 4.102 18.844 1.653 1 96.69 81 ASN A CA 1
ATOM 641 C C . ASN A 1 81 ? 4.477 20.25 1.198 1 96.69 81 ASN A C 1
ATOM 643 O O . ASN A 1 81 ? 5.516 20.781 1.6 1 96.69 81 ASN A O 1
ATOM 647 N N . GLN A 1 82 ? 3.643 20.797 0.443 1 95.94 82 GLN A N 1
ATOM 648 C CA . GLN A 1 82 ? 3.896 22.156 -0.046 1 95.94 82 GLN A CA 1
ATOM 649 C C . GLN A 1 82 ? 3.834 23.172 1.09 1 95.94 82 GLN A C 1
ATOM 651 O O . GLN A 1 82 ? 4.695 24.047 1.194 1 95.94 82 GLN A O 1
ATOM 656 N N . LEU A 1 83 ? 2.812 23.031 1.89 1 95 83 LEU A N 1
ATOM 657 C CA . LEU A 1 83 ? 2.68 23.922 3.041 1 95 83 LEU A CA 1
ATOM 658 C C . LEU A 1 83 ? 3.904 23.812 3.947 1 95 83 LEU A C 1
ATOM 660 O O . LEU A 1 83 ? 4.461 24.844 4.359 1 95 83 LEU A O 1
ATOM 664 N N . GLN A 1 84 ? 4.312 22.656 4.199 1 93.44 84 GLN A N 1
ATOM 665 C CA . GLN A 1 84 ? 5.469 22.438 5.062 1 93.44 84 GLN A CA 1
ATOM 666 C C . GLN A 1 84 ? 6.746 22.969 4.422 1 93.44 84 GLN A C 1
ATOM 668 O O . GLN A 1 84 ? 7.598 23.547 5.102 1 93.44 84 GLN A O 1
ATOM 673 N N . SER A 1 85 ? 6.891 22.766 3.137 1 96.12 85 SER A N 1
ATOM 674 C CA . SER A 1 85 ? 8.055 23.281 2.416 1 96.12 85 SER A CA 1
ATOM 675 C C . SER A 1 85 ? 8.109 24.797 2.467 1 96.12 85 SER A C 1
ATOM 677 O O . SER A 1 85 ? 9.18 25.391 2.668 1 96.12 85 SER A O 1
ATOM 679 N N . ARG A 1 86 ? 7.039 25.438 2.266 1 94.31 86 ARG A N 1
ATOM 680 C CA . ARG A 1 86 ? 6.973 26.906 2.334 1 94.31 86 ARG A CA 1
ATOM 681 C C . ARG A 1 86 ? 7.332 27.406 3.729 1 94.31 86 ARG A C 1
ATOM 683 O O . ARG A 1 86 ? 8.055 28.391 3.871 1 94.31 86 ARG A O 1
ATOM 690 N N . PHE A 1 87 ? 6.863 26.688 4.684 1 94.75 87 PHE A N 1
ATOM 691 C CA . PHE A 1 87 ? 7.18 27.047 6.059 1 94.75 87 PHE A CA 1
ATOM 692 C C . PHE A 1 87 ? 8.672 26.891 6.328 1 94.75 87 PHE A C 1
ATOM 694 O O . PHE A 1 87 ? 9.297 27.781 6.902 1 94.75 87 PHE A O 1
ATOM 701 N N . GLN A 1 88 ? 9.25 25.859 5.898 1 95.06 88 GLN A N 1
ATOM 702 C CA . GLN A 1 88 ? 10.672 25.609 6.086 1 95.06 88 GLN A CA 1
ATOM 703 C C . GLN A 1 88 ? 11.508 26.672 5.379 1 95.06 88 GLN A C 1
ATOM 705 O O . GLN A 1 88 ? 12.516 27.141 5.918 1 95.06 88 GLN A O 1
ATOM 710 N N . THR A 1 89 ? 11.148 26.969 4.203 1 96.69 89 THR A N 1
ATOM 711 C CA . THR A 1 89 ? 11.844 28.016 3.459 1 96.69 89 THR A CA 1
ATOM 712 C C . THR A 1 89 ? 11.797 29.344 4.219 1 96.69 89 THR A C 1
ATOM 714 O O . THR A 1 89 ? 12.805 30.031 4.332 1 96.69 89 THR A O 1
ATOM 717 N N . CYS A 1 90 ? 10.57 29.688 4.75 1 96.25 90 CYS A N 1
ATOM 718 C CA . CYS A 1 90 ? 10.414 30.906 5.535 1 96.25 90 CYS A CA 1
ATOM 719 C C . CYS A 1 90 ? 11.336 30.891 6.746 1 96.25 90 CYS A C 1
ATOM 721 O O . CYS A 1 90 ? 12.008 31.891 7.027 1 96.25 90 CYS A O 1
ATOM 723 N N . VAL A 1 91 ? 11.43 29.719 7.453 1 95.06 91 VAL A N 1
ATOM 724 C CA . VAL A 1 91 ? 12.266 29.594 8.641 1 95.06 91 VAL A CA 1
ATOM 725 C C . VAL A 1 91 ? 13.734 29.719 8.266 1 95.06 91 VAL A C 1
ATOM 727 O O . VAL A 1 91 ? 14.5 30.391 8.969 1 95.06 91 VAL A O 1
ATOM 730 N N . ARG A 1 92 ? 14.102 29.172 7.211 1 95.75 92 ARG A N 1
ATOM 731 C CA . ARG A 1 92 ? 15.484 29.266 6.746 1 95.75 92 ARG A CA 1
ATOM 732 C C . ARG A 1 92 ? 15.852 30.703 6.422 1 95.75 92 ARG A C 1
ATOM 734 O O . ARG A 1 92 ? 16.938 31.172 6.758 1 95.75 92 ARG A O 1
ATOM 741 N N . GLU A 1 93 ? 15.031 31.422 5.73 1 96.94 93 GLU A N 1
ATOM 742 C CA . GLU A 1 93 ? 15.25 32.844 5.418 1 96.94 93 GLU A CA 1
ATOM 743 C C . GLU A 1 93 ? 15.445 33.656 6.688 1 96.94 93 GLU A C 1
ATOM 745 O O . GLU A 1 93 ? 16.297 34.531 6.73 1 96.94 93 GLU A O 1
ATOM 750 N N . CYS A 1 94 ? 14.617 33.344 7.73 1 96.25 94 CYS A N 1
ATOM 751 C CA . CYS A 1 94 ? 14.766 34.031 9.008 1 96.25 94 CYS A CA 1
ATOM 752 C C . CYS A 1 94 ? 16.156 33.812 9.578 1 96.25 94 CYS A C 1
ATOM 754 O O . CYS A 1 94 ? 16.781 34.75 10.07 1 96.25 94 CYS A O 1
ATOM 756 N N . SER A 1 95 ? 16.672 32.625 9.461 1 93.69 95 SER A N 1
ATOM 757 C CA . SER A 1 95 ? 18.016 32.312 9.953 1 93.69 95 SER A CA 1
ATOM 7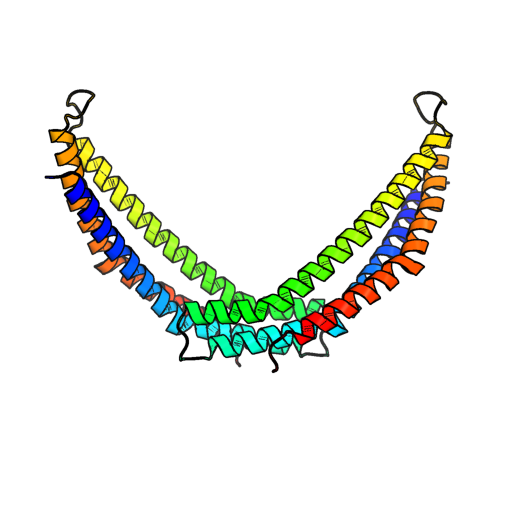58 C C . SER A 1 95 ? 19.078 33.031 9.148 1 93.69 95 SER A C 1
ATOM 760 O O . SER A 1 95 ? 19.984 33.625 9.727 1 93.69 95 SER A O 1
ATOM 762 N N . HIS A 1 96 ? 18.969 32.969 7.875 1 94.31 96 HIS A N 1
ATOM 763 C CA . HIS A 1 96 ? 19.922 33.656 7.012 1 94.31 96 HIS A CA 1
ATOM 764 C C . HIS A 1 96 ? 19.953 35.156 7.309 1 94.31 96 HIS A C 1
ATOM 766 O O . HIS A 1 96 ? 21.031 35.75 7.477 1 94.31 96 HIS A O 1
ATOM 772 N N . ARG A 1 97 ? 18.859 35.781 7.449 1 94.88 97 ARG A N 1
ATOM 773 C CA . ARG A 1 97 ? 18.75 37.219 7.707 1 94.88 97 ARG A CA 1
ATOM 774 C C . ARG A 1 97 ? 19.391 37.594 9.047 1 94.88 97 ARG A C 1
ATOM 776 O O . ARG A 1 97 ? 20.078 38.594 9.148 1 94.88 97 ARG A O 1
ATOM 783 N N . ALA A 1 98 ? 19.156 36.75 10.039 1 93.75 98 ALA A N 1
ATOM 784 C CA . ALA A 1 98 ? 19.734 37 11.359 1 93.75 98 ALA A CA 1
ATOM 785 C C . ALA A 1 98 ? 21.25 36.906 11.32 1 93.75 98 ALA A C 1
ATOM 787 O O . ALA A 1 98 ? 21.953 37.75 11.898 1 93.75 98 ALA A O 1
ATOM 788 N N . HIS A 1 99 ? 21.734 35.969 10.562 1 90.06 99 HIS A N 1
ATOM 789 C CA . HIS A 1 99 ? 23.172 35.781 10.453 1 90.06 99 HIS A CA 1
ATOM 790 C C . HIS A 1 99 ? 23.812 36.906 9.633 1 90.06 99 HIS A C 1
ATOM 792 O O . HIS A 1 99 ? 24.938 37.312 9.906 1 90.06 99 HIS A O 1
ATOM 798 N N . ASP A 1 100 ? 23.188 37.344 8.656 1 90.5 100 ASP A N 1
ATOM 799 C CA . ASP A 1 100 ? 23.672 38.375 7.773 1 90.5 100 ASP A CA 1
ATOM 800 C C . ASP A 1 100 ? 23.953 39.656 8.555 1 90.5 100 ASP A C 1
ATOM 802 O O . ASP A 1 100 ? 24.812 40.469 8.156 1 90.5 100 ASP A O 1
ATOM 806 N N . LYS A 1 101 ? 23.328 39.875 9.609 1 87.56 101 LYS A N 1
ATOM 807 C CA . LYS A 1 101 ? 23.516 41.062 10.414 1 87.56 101 LYS A CA 1
ATOM 808 C C . LYS A 1 101 ? 24.891 41.062 11.086 1 87.56 101 LYS A C 1
ATOM 810 O O . LYS A 1 101 ? 25.375 42.094 11.531 1 87.56 101 LYS A O 1
ATOM 815 N N . PHE A 1 102 ? 25.438 39.875 11.133 1 83 102 PHE A N 1
ATOM 816 C CA . PHE A 1 102 ? 26.719 39.812 11.812 1 83 102 PHE A CA 1
ATOM 817 C C . PHE A 1 102 ? 27.812 39.375 10.836 1 83 102 PHE A C 1
ATOM 819 O O . PHE A 1 102 ? 28.906 39 11.258 1 83 102 PHE A O 1
ATOM 826 N N . LYS A 1 103 ? 27.312 39.469 9.633 1 76 103 LYS A N 1
ATOM 827 C CA . LYS A 1 103 ? 28.281 39.125 8.586 1 76 103 LYS A CA 1
ATOM 828 C C . LYS A 1 103 ? 29.391 40.156 8.516 1 76 103 LYS A C 1
ATOM 830 O O . LYS A 1 103 ? 29.125 41.375 8.516 1 76 103 LYS A O 1
ATOM 835 N N . GLY A 1 104 ? 30.609 39.844 8.68 1 70.44 104 GLY A N 1
ATOM 836 C CA . GLY A 1 104 ? 31.781 40.688 8.68 1 70.44 104 GLY A CA 1
ATOM 837 C C . GLY A 1 104 ? 32.5 40.75 10.023 1 70.44 104 GLY A C 1
ATOM 838 O O . GLY A 1 104 ? 33.562 41.312 10.141 1 70.44 104 GLY A O 1
ATOM 839 N N . ALA A 1 105 ? 31.516 40.625 10.922 1 58.47 105 ALA A N 1
ATOM 840 C CA . ALA A 1 105 ? 32.219 40.531 12.195 1 58.47 105 ALA A CA 1
ATOM 841 C C . ALA A 1 105 ? 33.156 39.312 12.211 1 58.47 105 ALA A C 1
ATOM 843 O O . ALA A 1 105 ? 33 38.406 11.391 1 58.47 105 ALA A O 1
ATOM 844 N N . ASP A 1 106 ? 34.031 39.156 12.93 1 58.47 106 ASP A N 1
ATOM 845 C CA . ASP A 1 106 ? 35.031 38.094 13.047 1 58.47 106 ASP A CA 1
ATOM 846 C C . ASP A 1 106 ? 34.375 36.719 12.953 1 58.47 106 ASP A C 1
ATOM 848 O O . ASP A 1 106 ? 33.188 36.594 13.203 1 58.47 106 ASP A O 1
ATOM 852 N N . ASP A 1 107 ? 35 35.719 12.328 1 62.56 107 ASP A N 1
ATOM 853 C CA . ASP A 1 107 ? 34.719 34.344 11.938 1 62.56 107 ASP A CA 1
ATOM 854 C C . ASP A 1 107 ? 33.844 33.656 12.992 1 62.56 107 ASP A C 1
ATOM 856 O O . ASP A 1 107 ? 33.125 32.688 12.688 1 62.56 107 ASP A O 1
ATOM 860 N N . THR A 1 108 ? 33.906 34.062 14.336 1 74.5 108 THR A N 1
ATOM 861 C CA . THR A 1 108 ? 33.25 33.344 15.422 1 74.5 108 THR A CA 1
ATOM 862 C C . THR A 1 108 ? 32.281 34.219 16.188 1 74.5 108 THR A C 1
ATOM 864 O O . THR A 1 108 ? 32.688 35.25 16.734 1 74.5 108 THR A O 1
ATOM 867 N N . LEU A 1 109 ? 31.047 34.031 16.062 1 82.38 109 LEU A N 1
ATOM 868 C CA . LEU A 1 109 ? 30.031 34.75 16.828 1 82.38 109 LEU A CA 1
ATOM 869 C C . LEU A 1 109 ? 30.266 34.594 18.328 1 82.38 109 LEU A C 1
ATOM 871 O O . LEU A 1 109 ? 30.547 33.5 18.797 1 82.38 109 LEU A O 1
ATOM 875 N N . THR A 1 110 ? 30.281 35.656 19.016 1 83.88 110 THR A N 1
ATOM 876 C CA . THR A 1 110 ? 30.312 35.594 20.484 1 83.88 110 THR A CA 1
ATOM 877 C C . THR A 1 110 ? 29.031 34.969 21.016 1 83.88 110 THR A C 1
ATOM 879 O O . THR A 1 110 ? 28.047 34.844 20.281 1 83.88 110 THR A O 1
ATOM 882 N N . GLU A 1 111 ? 29.047 34.531 22.234 1 83.81 111 GLU A N 1
ATOM 883 C CA . GLU A 1 111 ? 27.859 33.938 22.844 1 83.81 111 GLU A CA 1
ATOM 884 C C . GLU A 1 111 ? 26.703 34.969 22.844 1 83.81 111 GLU A C 1
ATOM 886 O O . GLU A 1 111 ? 25.547 34.594 22.625 1 83.81 111 GLU A O 1
ATOM 891 N N . ALA A 1 112 ? 27.094 36.281 23.141 1 85.31 112 ALA A N 1
ATOM 892 C CA . ALA A 1 112 ? 26.078 37.344 23.156 1 85.31 112 ALA A CA 1
ATOM 893 C C . ALA A 1 112 ? 25.469 37.531 21.781 1 85.31 112 ALA A C 1
ATOM 895 O O . ALA A 1 112 ? 24.266 37.75 21.641 1 85.31 112 ALA A O 1
ATOM 896 N N . GLN A 1 113 ? 26.328 37.344 20.75 1 85.94 113 GLN A N 1
ATOM 897 C CA . GLN A 1 113 ? 25.859 37.5 19.375 1 85.94 113 GLN A CA 1
ATOM 898 C C . GLN A 1 113 ? 24.984 36.344 18.953 1 85.94 113 GLN A C 1
ATOM 900 O O . GLN A 1 113 ? 23.984 36.5 18.25 1 85.94 113 GLN A O 1
ATOM 905 N N . ARG A 1 114 ? 25.328 35.156 19.422 1 87.5 114 ARG A N 1
ATOM 906 C CA . ARG A 1 114 ? 24.547 33.938 19.125 1 87.5 114 ARG A CA 1
ATOM 907 C C . ARG A 1 114 ? 23.141 34.062 19.703 1 87.5 114 ARG A C 1
ATOM 909 O O . ARG A 1 114 ? 22.172 33.656 19.062 1 87.5 114 ARG A O 1
ATOM 916 N N . ILE A 1 115 ? 23.078 34.562 20.922 1 88.25 115 ILE A N 1
ATOM 917 C CA . ILE A 1 115 ? 21.781 34.719 21.594 1 88.25 115 ILE A CA 1
ATOM 918 C C . ILE A 1 115 ? 20.938 35.719 20.828 1 88.25 115 ILE A C 1
ATOM 920 O O . ILE A 1 115 ? 19.734 35.531 20.641 1 88.25 115 ILE A O 1
ATOM 924 N N . LEU A 1 116 ? 21.578 36.812 20.344 1 88.94 116 LEU A N 1
ATOM 925 C CA . LEU A 1 116 ? 20.875 37.844 19.594 1 88.94 116 LEU A CA 1
ATOM 926 C C . LEU A 1 116 ? 20.375 37.281 18.266 1 88.94 116 LEU A C 1
ATOM 928 O O . LEU A 1 116 ? 19.25 37.594 17.844 1 88.94 116 LEU A O 1
ATOM 932 N N . VAL A 1 117 ? 21.156 36.438 17.609 1 90.38 117 VAL A N 1
ATOM 933 C CA . VAL A 1 117 ? 20.766 35.781 16.359 1 90.38 117 VAL A CA 1
ATOM 934 C C . VAL A 1 117 ? 19.547 34.906 16.594 1 90.38 117 VAL A C 1
ATOM 936 O O . VAL A 1 117 ? 18.594 34.906 15.82 1 90.38 117 VAL A O 1
ATOM 939 N N . GLN A 1 118 ? 19.547 34.156 17.656 1 91.19 118 GLN A N 1
ATOM 940 C CA . GLN A 1 118 ? 18.438 33.25 17.984 1 91.19 118 GLN A CA 1
ATOM 941 C C . GLN A 1 118 ? 17.156 34.031 18.266 1 91.19 118 GLN A C 1
ATOM 943 O O . GLN A 1 118 ? 16.078 33.625 17.812 1 91.19 118 GLN A O 1
ATOM 948 N N . LYS A 1 119 ? 17.344 35.156 19 1 91.88 119 LYS A N 1
ATOM 949 C CA . LYS A 1 119 ? 16.188 35.969 19.328 1 91.88 119 LYS A CA 1
ATOM 950 C C . LYS A 1 119 ? 15.57 36.562 18.078 1 91.88 119 LYS A C 1
ATOM 952 O O . LYS A 1 119 ? 14.344 36.531 17.906 1 91.88 119 LYS A O 1
ATOM 957 N N . GLU A 1 120 ? 16.422 37.062 17.234 1 92.31 120 GLU A N 1
ATOM 958 C CA . GLU A 1 120 ? 15.938 37.656 15.992 1 92.31 120 GLU A CA 1
ATOM 959 C C . GLU A 1 120 ? 15.281 36.594 15.102 1 92.31 120 GLU A C 1
ATOM 961 O O . GLU A 1 120 ? 14.266 36.875 14.461 1 92.31 120 GLU A O 1
ATOM 966 N N . THR A 1 121 ? 15.875 35.438 15.07 1 94.44 121 THR A N 1
ATOM 967 C CA . THR A 1 121 ? 15.312 34.344 14.289 1 94.44 121 THR A CA 1
ATOM 968 C C . THR A 1 121 ? 13.914 33.969 14.781 1 94.44 121 THR A C 1
ATOM 970 O O . THR A 1 121 ? 12.992 33.812 13.984 1 94.44 121 THR A O 1
ATOM 973 N N . LEU A 1 122 ? 13.75 33.906 16.078 1 93.81 122 LEU A N 1
ATOM 974 C CA . LEU A 1 122 ? 12.469 33.5 16.656 1 93.81 122 LEU A CA 1
ATOM 975 C C . LEU A 1 122 ? 11.391 34.531 16.359 1 93.81 122 LEU A C 1
ATOM 977 O O . LEU A 1 122 ? 10.242 34.188 16.094 1 93.81 122 LEU A O 1
ATOM 981 N N . VAL A 1 123 ? 11.742 35.844 16.422 1 94.19 123 VAL A N 1
ATOM 982 C CA . VAL A 1 123 ? 10.797 36.906 16.094 1 94.19 123 VAL A CA 1
ATOM 983 C C . VAL A 1 123 ? 10.359 36.781 14.641 1 94.19 123 VAL A C 1
ATOM 985 O O . VAL A 1 123 ? 9.164 36.875 14.336 1 94.19 123 VAL A O 1
ATOM 988 N N . CYS A 1 124 ? 11.281 36.531 13.805 1 95.44 124 CYS A N 1
ATOM 989 C CA . CYS A 1 124 ? 11.016 36.375 12.383 1 95.44 124 CYS A CA 1
ATOM 990 C C . CYS A 1 124 ? 10.18 35.125 12.117 1 95.44 124 CYS A C 1
ATOM 992 O O . CYS A 1 124 ? 9.234 35.156 11.328 1 95.44 124 CYS A O 1
ATOM 994 N N . VAL A 1 125 ? 10.516 33.969 12.797 1 95.56 125 VAL A N 1
ATOM 995 C CA . VAL A 1 125 ? 9.789 32.719 12.625 1 95.56 125 VAL A CA 1
ATOM 996 C C . VAL A 1 125 ? 8.344 32.906 13.07 1 95.56 125 VAL A C 1
ATOM 998 O O . VAL A 1 125 ? 7.43 32.312 12.477 1 95.56 125 VAL A O 1
ATOM 1001 N N . ASN A 1 126 ? 8.141 33.625 14.109 1 96.06 126 ASN A N 1
ATOM 1002 C CA . ASN A 1 126 ? 6.777 33.906 14.539 1 96.06 126 ASN A CA 1
ATOM 1003 C C . ASN A 1 126 ? 5.949 34.531 13.438 1 96.06 126 ASN A C 1
ATOM 1005 O O . ASN A 1 126 ? 4.762 34.25 13.289 1 96.06 126 ASN A O 1
ATOM 1009 N N . LYS A 1 127 ? 6.551 35.438 12.672 1 96.31 127 LYS A N 1
ATOM 1010 C CA . LYS A 1 127 ? 5.859 36.031 11.531 1 96.31 127 LYS A CA 1
ATOM 1011 C C . LYS A 1 127 ? 5.496 34.969 10.5 1 96.31 127 LYS A C 1
ATOM 1013 O O . LYS A 1 127 ? 4.422 35 9.891 1 96.31 127 LYS A O 1
ATOM 1018 N N . CYS A 1 128 ? 6.379 34 10.312 1 96.25 128 CYS A N 1
ATOM 1019 C CA . CYS A 1 128 ? 6.109 32.906 9.398 1 96.25 128 CYS A CA 1
ATOM 1020 C C . CYS A 1 128 ? 4.898 32.094 9.859 1 96.25 128 CYS A C 1
ATOM 1022 O O . CYS A 1 128 ? 4.016 31.797 9.055 1 96.25 128 CYS A O 1
ATOM 1024 N N . VAL A 1 129 ? 4.863 31.75 11.133 1 96.25 129 VAL A N 1
ATOM 1025 C CA . VAL A 1 129 ? 3.768 30.984 11.703 1 96.25 129 VAL A CA 1
ATOM 1026 C C . VAL A 1 129 ? 2.451 31.734 11.516 1 96.25 129 VAL A C 1
ATOM 1028 O O . VAL A 1 129 ? 1.463 31.156 11.055 1 96.25 129 VAL A O 1
ATOM 1031 N N . GLU A 1 130 ? 2.451 33 11.844 1 95.81 130 GLU A N 1
ATOM 1032 C CA . GLU A 1 130 ? 1.251 33.812 11.727 1 95.81 130 GLU A CA 1
ATOM 1033 C C . GLU A 1 130 ? 0.77 33.875 10.281 1 95.81 130 GLU A C 1
ATOM 1035 O O . GLU A 1 130 ? -0.43 33.812 10.016 1 95.81 130 GLU A O 1
ATOM 1040 N N . GLU A 1 131 ? 1.709 34.094 9.391 1 94.81 131 GLU A N 1
ATOM 1041 C CA . GLU A 1 131 ? 1.369 34.156 7.973 1 94.81 131 GLU A CA 1
ATOM 1042 C C . GLU A 1 131 ? 0.736 32.844 7.508 1 94.81 131 GLU A C 1
ATOM 1044 O O . GLU A 1 131 ? -0.252 32.844 6.77 1 94.81 131 GLU A O 1
ATOM 1049 N N . GLN A 1 132 ? 1.306 31.75 7.941 1 94.75 132 GLN A N 1
ATOM 1050 C CA . GLN A 1 132 ? 0.769 30.453 7.574 1 94.75 132 GLN A CA 1
ATOM 1051 C C . GLN A 1 132 ? -0.643 30.266 8.117 1 94.75 132 GLN A C 1
ATOM 1053 O O . GLN A 1 132 ? -1.554 29.875 7.383 1 94.75 132 GLN A O 1
ATOM 1058 N N . ILE A 1 133 ? -0.891 30.531 9.312 1 95.69 133 ILE A N 1
ATOM 1059 C CA . ILE A 1 133 ? -2.156 30.297 10 1 95.69 133 ILE A CA 1
ATOM 1060 C C . ILE A 1 133 ? -3.221 31.25 9.453 1 95.69 133 ILE A C 1
ATOM 1062 O O . ILE A 1 133 ? -4.379 30.859 9.281 1 95.69 133 ILE A O 1
ATOM 1066 N N . ALA A 1 134 ? -2.801 32.375 9.172 1 94.81 134 ALA A N 1
ATOM 1067 C CA . ALA A 1 134 ? -3.76 33.406 8.773 1 94.81 134 ALA A CA 1
ATOM 1068 C C . ALA A 1 134 ? -4.102 33.281 7.293 1 94.81 134 ALA A C 1
ATOM 1070 O O . ALA A 1 134 ? -5.234 33.562 6.887 1 94.81 134 ALA A O 1
ATOM 1071 N N . ASN A 1 135 ? -3.127 32.906 6.496 1 95.12 135 ASN A N 1
ATOM 1072 C CA . ASN A 1 135 ? -3.338 33 5.055 1 95.12 135 ASN A CA 1
ATOM 1073 C C . ASN A 1 135 ? -3.123 31.672 4.348 1 95.12 135 ASN A C 1
ATOM 1075 O O . ASN A 1 135 ? -4.062 31.109 3.781 1 95.12 135 ASN A O 1
ATOM 1079 N N . ALA A 1 136 ? -1.98 31.094 4.5 1 94.25 136 ALA A N 1
ATOM 1080 C CA . ALA A 1 136 ? -1.587 29.953 3.684 1 94.25 136 ALA A CA 1
ATOM 1081 C C . ALA A 1 136 ? -2.453 28.734 3.996 1 94.25 136 ALA A C 1
ATOM 1083 O O . ALA A 1 136 ? -2.947 28.062 3.084 1 94.25 136 ALA A O 1
ATOM 1084 N N . ILE A 1 137 ? -2.693 28.406 5.238 1 95.88 137 ILE A N 1
ATOM 1085 C CA . ILE A 1 137 ? -3.428 27.203 5.621 1 95.88 137 ILE A CA 1
ATOM 1086 C C . ILE A 1 137 ? -4.887 27.344 5.191 1 95.88 137 ILE A C 1
ATOM 1088 O O . ILE A 1 137 ? -5.422 26.453 4.516 1 95.88 137 ILE A O 1
ATOM 1092 N N . PRO A 1 138 ? -5.535 28.484 5.516 1 95.19 138 PRO A N 1
ATOM 1093 C CA . PRO A 1 138 ? -6.918 28.625 5.062 1 95.19 138 PRO A CA 1
ATOM 1094 C C . PRO A 1 138 ? -7.055 28.578 3.543 1 95.19 138 PRO A C 1
ATOM 1096 O O . PRO A 1 138 ? -8.016 28 3.025 1 95.19 138 PRO A O 1
ATOM 1099 N N . ALA A 1 139 ? -6.199 29.156 2.824 1 94.94 139 ALA A N 1
ATOM 1100 C CA . ALA A 1 139 ? -6.227 29.109 1.365 1 94.94 139 ALA A CA 1
ATOM 1101 C C . ALA A 1 139 ? -6.098 27.672 0.859 1 94.94 139 ALA A C 1
ATOM 1103 O O . ALA A 1 139 ? -6.809 27.266 -0.063 1 94.94 139 ALA A O 1
ATOM 1104 N N . THR A 1 140 ? -5.23 26.938 1.425 1 95 140 THR A N 1
ATOM 1105 C CA . THR A 1 140 ? -5.02 25.547 1.056 1 95 140 THR A CA 1
ATOM 1106 C C . THR A 1 140 ? -6.25 24.703 1.386 1 95 140 THR A C 1
ATOM 1108 O O . THR A 1 140 ? -6.633 23.812 0.615 1 95 140 THR A O 1
ATOM 1111 N N . VAL A 1 141 ? -6.828 24.984 2.537 1 94.5 141 VAL A N 1
ATOM 1112 C CA . VAL A 1 141 ? -8.039 24.266 2.928 1 94.5 141 VAL A CA 1
ATOM 1113 C C . VAL A 1 141 ? -9.125 24.484 1.88 1 94.5 141 VAL A C 1
ATOM 1115 O O . VAL A 1 141 ? -9.797 23.531 1.464 1 94.5 141 VAL A O 1
ATOM 1118 N N . ARG A 1 142 ? -9.281 25.719 1.459 1 94.38 142 ARG A N 1
ATOM 1119 C CA . ARG A 1 142 ? -10.281 26.031 0.45 1 94.38 142 ARG A CA 1
ATOM 1120 C C . ARG A 1 142 ? -9.992 25.312 -0.86 1 94.38 142 ARG A C 1
ATOM 1122 O O . ARG A 1 142 ? -10.891 24.719 -1.455 1 94.38 142 ARG A O 1
ATOM 1129 N N . LEU A 1 143 ? -8.781 25.406 -1.266 1 95 143 LEU A N 1
ATOM 1130 C CA . LEU A 1 143 ? -8.367 24.766 -2.514 1 95 143 LEU A CA 1
ATOM 1131 C C . LEU A 1 143 ? -8.594 23.266 -2.467 1 95 143 LEU A C 1
ATOM 1133 O O . LEU A 1 143 ? -9.203 22.703 -3.375 1 95 143 LEU A O 1
ATOM 1137 N N . VAL A 1 144 ? -8.086 22.609 -1.479 1 96.31 144 VAL A N 1
ATOM 1138 C CA . VAL A 1 144 ? -8.164 21.156 -1.32 1 96.31 144 VAL A CA 1
ATOM 1139 C C . VAL A 1 144 ? -9.633 20.734 -1.213 1 96.31 144 VAL A C 1
ATOM 1141 O O . VAL A 1 144 ? -10.039 19.75 -1.824 1 96.31 144 VAL A O 1
ATOM 1144 N N . SER A 1 145 ? -10.383 21.484 -0.456 1 95.5 145 SER A N 1
ATOM 1145 C CA . SER A 1 145 ? -11.797 21.156 -0.291 1 95.5 145 SER A CA 1
ATOM 1146 C C . SER A 1 145 ? -12.523 21.172 -1.629 1 95.5 145 SER A C 1
ATOM 1148 O O . SER A 1 145 ? -13.336 20.281 -1.911 1 95.5 145 SER A O 1
ATOM 1150 N N . ALA A 1 146 ? -12.234 22.156 -2.41 1 95.69 146 ALA A N 1
ATOM 1151 C CA . ALA A 1 146 ? -12.852 22.25 -3.729 1 95.69 146 ALA A CA 1
ATOM 1152 C C . ALA A 1 146 ? -12.477 21.062 -4.602 1 95.69 146 ALA A C 1
ATOM 1154 O O . ALA A 1 146 ? -13.328 20.5 -5.301 1 95.69 146 ALA A O 1
ATOM 1155 N N . GLN A 1 147 ? -11.25 20.734 -4.535 1 95.69 147 GLN A N 1
ATOM 1156 C CA . GLN A 1 147 ? -10.773 19.609 -5.344 1 95.69 147 GLN A CA 1
ATOM 1157 C C . GLN A 1 147 ? -11.328 18.281 -4.828 1 95.69 147 GLN A C 1
ATOM 1159 O O . GLN A 1 147 ? -11.641 17.391 -5.617 1 95.69 147 GLN A O 1
ATOM 1164 N N . LEU A 1 148 ? -11.398 18.109 -3.568 1 95.56 148 LEU A N 1
ATOM 1165 C CA . LEU A 1 148 ? -11.961 16.891 -2.979 1 95.56 148 LEU A CA 1
ATOM 1166 C C . LEU A 1 148 ? -13.422 16.734 -3.363 1 95.56 148 LEU A C 1
ATOM 1168 O O . LEU A 1 148 ? -13.891 15.609 -3.584 1 95.56 148 LEU A O 1
ATOM 1172 N N . GLN A 1 149 ? -14.109 17.812 -3.43 1 94.44 149 GLN A N 1
ATOM 1173 C CA . GLN A 1 149 ? -15.5 17.781 -3.857 1 94.44 149 GLN A CA 1
ATOM 1174 C C . GLN A 1 149 ? -15.633 17.234 -5.277 1 94.44 149 GLN A C 1
ATOM 1176 O O . GLN A 1 149 ? -16.516 16.438 -5.559 1 94.44 149 GLN A O 1
ATOM 1181 N N . LYS A 1 150 ? -14.773 17.688 -6.125 1 94.38 150 LYS A N 1
ATOM 1182 C CA . LYS A 1 150 ? -14.773 17.203 -7.504 1 94.38 150 LYS A CA 1
ATOM 1183 C C . LYS A 1 150 ? -14.477 15.711 -7.566 1 94.38 150 LYS A C 1
ATOM 1185 O O . LYS A 1 150 ? -15.117 14.969 -8.312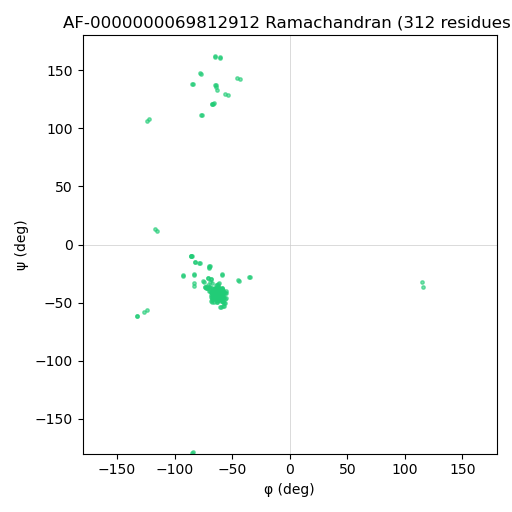 1 94.38 150 LYS A O 1
ATOM 1190 N N . LEU A 1 151 ? -13.508 15.336 -6.852 1 93.5 151 LEU A N 1
ATOM 1191 C CA . LEU A 1 151 ? -13.117 13.93 -6.828 1 93.5 151 LEU A CA 1
ATOM 1192 C C . LEU A 1 151 ? -14.234 13.062 -6.258 1 93.5 151 LEU A C 1
ATOM 1194 O O . LEU A 1 151 ? -14.445 11.938 -6.711 1 93.5 151 LEU A O 1
ATOM 1198 N N . ARG A 1 152 ? -14.891 13.531 -5.301 1 90.94 152 ARG A N 1
ATOM 1199 C CA . ARG A 1 152 ? -16.016 12.812 -4.703 1 90.94 152 ARG A CA 1
ATOM 1200 C C . ARG A 1 152 ? -17.125 12.578 -5.723 1 90.94 152 ARG A C 1
ATOM 1202 O O . ARG A 1 152 ? -17.766 11.531 -5.707 1 90.94 152 ARG A O 1
ATOM 1209 N N . ALA A 1 153 ? -17.25 13.523 -6.605 1 89.94 153 ALA A N 1
ATOM 1210 C CA . ALA A 1 153 ? -18.281 13.414 -7.633 1 89.94 153 ALA A CA 1
ATOM 1211 C C . ALA A 1 153 ? -17.953 12.32 -8.633 1 89.94 153 ALA A C 1
ATOM 1213 O O . ALA A 1 153 ? -18.828 11.828 -9.352 1 89.94 153 ALA A O 1
ATOM 1214 N N . GLU A 1 154 ? -16.75 11.969 -8.688 1 88.44 154 GLU A N 1
ATOM 1215 C CA . GLU A 1 154 ? -16.297 10.945 -9.625 1 88.44 154 GLU A CA 1
ATOM 1216 C C . GLU A 1 154 ? -16.469 9.547 -9.047 1 88.44 154 GLU A C 1
ATOM 1218 O O . GLU A 1 154 ? -16.312 8.547 -9.758 1 88.44 154 GLU A O 1
ATOM 1223 N N . GLN A 1 155 ? -16.781 9.43 -7.812 1 92.06 155 GLN A N 1
ATOM 1224 C CA . GLN A 1 155 ? -16.922 8.125 -7.176 1 92.06 155 GLN A CA 1
ATOM 1225 C C . GLN A 1 155 ? -18.25 7.477 -7.543 1 92.06 155 GLN A C 1
ATOM 1227 O O . GLN A 1 155 ? -19.219 8.172 -7.828 1 92.06 155 GLN A O 1
ATOM 1232 N N . PRO A 1 156 ? -18.125 6.125 -7.605 1 84.5 156 PRO A N 1
ATOM 1233 C CA . PRO A 1 156 ? -19.375 5.43 -7.91 1 84.5 156 PRO A CA 1
ATOM 1234 C C . PRO A 1 156 ? -20.422 5.598 -6.812 1 84.5 156 PRO A C 1
ATOM 1236 O O . PRO A 1 156 ? -20.078 5.785 -5.645 1 84.5 156 PRO A O 1
ATOM 1239 N N . SER A 1 157 ? -21.734 5.844 -7.246 1 72.25 157 SER A N 1
ATOM 1240 C CA . SER A 1 157 ? -22.844 6.035 -6.309 1 72.25 157 SER A CA 1
ATOM 1241 C C . SER A 1 157 ? -23.094 4.773 -5.488 1 72.25 157 SER A C 1
ATOM 1243 O O . SER A 1 157 ? -22.875 3.66 -5.965 1 72.25 157 SER A O 1
ATOM 1245 N N . ASP A 1 158 ? -23.312 4.867 -4.074 1 60.38 158 ASP A N 1
ATOM 1246 C CA . ASP A 1 158 ? -23.656 3.783 -3.16 1 60.38 158 ASP A CA 1
ATOM 1247 C C . ASP A 1 158 ? -24.719 2.863 -3.771 1 60.38 158 ASP A C 1
ATOM 1249 O O . ASP A 1 158 ? -25.562 3.312 -4.535 1 60.38 158 ASP A O 1
ATOM 1253 N N . MET B 1 1 ? 19.234 -33.219 -32.656 1 61.06 1 MET B N 1
ATOM 1254 C CA . MET B 1 1 ? 18.016 -32.5 -32.281 1 61.06 1 MET B CA 1
ATOM 1255 C C . MET B 1 1 ? 18.219 -30.984 -32.344 1 61.06 1 MET B C 1
ATOM 1257 O O . MET B 1 1 ? 19.297 -30.484 -32.031 1 61.06 1 MET B O 1
ATOM 1261 N N . ASP B 1 2 ? 17.375 -30.266 -33 1 76.5 2 ASP B N 1
ATOM 1262 C CA . ASP B 1 2 ? 17.391 -28.844 -33.344 1 76.5 2 ASP B CA 1
ATOM 1263 C C . ASP B 1 2 ? 17.25 -27.969 -32.094 1 76.5 2 ASP B C 1
ATOM 1265 O O . ASP B 1 2 ? 16.469 -28.281 -31.188 1 76.5 2 ASP B O 1
ATOM 1269 N N . PRO B 1 3 ? 18.203 -27.156 -31.875 1 77.31 3 PRO B N 1
ATOM 1270 C CA . PRO B 1 3 ? 18.156 -26.266 -30.719 1 77.31 3 PRO B CA 1
ATOM 1271 C C . PRO B 1 3 ? 16.797 -25.594 -30.547 1 77.31 3 PRO B C 1
ATOM 1273 O O . PRO B 1 3 ? 16.344 -25.375 -29.422 1 77.31 3 PRO B O 1
ATOM 1276 N N . MET B 1 4 ? 16.219 -25.422 -31.672 1 79.94 4 MET B N 1
ATOM 1277 C CA . MET B 1 4 ? 14.914 -24.781 -31.625 1 79.94 4 MET B CA 1
ATOM 1278 C C . MET B 1 4 ? 13.867 -25.719 -31.031 1 79.94 4 MET B C 1
ATOM 1280 O O . MET B 1 4 ? 12.984 -25.281 -30.297 1 79.94 4 MET B O 1
ATOM 1284 N N . MET B 1 5 ? 13.992 -27.031 -31.312 1 83.25 5 MET B N 1
ATOM 1285 C CA . MET B 1 5 ? 13.062 -28.016 -30.781 1 83.25 5 MET B CA 1
ATOM 1286 C C . MET B 1 5 ? 13.227 -28.172 -29.281 1 83.25 5 MET B C 1
ATOM 1288 O O . MET B 1 5 ? 12.242 -28.328 -28.547 1 83.25 5 MET B O 1
ATOM 1292 N N . LEU B 1 6 ? 14.43 -28 -28.766 1 85 6 LEU B N 1
ATOM 1293 C CA . LEU B 1 6 ? 14.711 -28.109 -27.328 1 85 6 LEU B CA 1
ATOM 1294 C C . LEU B 1 6 ? 14.148 -26.922 -26.562 1 85 6 LEU B C 1
ATOM 1296 O O . LEU B 1 6 ? 13.609 -27.094 -25.469 1 85 6 LEU B O 1
ATOM 1300 N N . GLU B 1 7 ? 14.242 -25.766 -27.203 1 85.88 7 GLU B N 1
ATOM 1301 C CA . GLU B 1 7 ? 13.688 -24.562 -26.609 1 85.88 7 GLU B CA 1
ATOM 1302 C C . GLU B 1 7 ? 12.164 -24.641 -26.5 1 85.88 7 GLU B C 1
ATOM 1304 O O . GLU B 1 7 ? 11.578 -24.25 -25.5 1 85.88 7 GLU B O 1
ATOM 1309 N N . ASN B 1 8 ? 11.508 -25.125 -27.547 1 90.62 8 ASN B N 1
ATOM 1310 C CA . ASN B 1 8 ? 10.062 -25.281 -27.578 1 90.62 8 ASN B CA 1
ATOM 1311 C C . ASN B 1 8 ? 9.586 -26.266 -26.516 1 90.62 8 ASN B C 1
ATOM 1313 O O . ASN B 1 8 ? 8.547 -26.062 -25.875 1 90.62 8 ASN B O 1
ATOM 1317 N N . GLU B 1 9 ? 10.352 -27.375 -26.359 1 89.56 9 GLU B N 1
ATOM 1318 C CA . GLU B 1 9 ? 10.016 -28.359 -25.328 1 89.56 9 GLU B CA 1
ATOM 1319 C C . GLU B 1 9 ? 10.141 -27.766 -23.922 1 89.56 9 GLU B C 1
ATOM 1321 O O . GLU B 1 9 ? 9.297 -28.031 -23.062 1 89.56 9 GLU B O 1
ATOM 1326 N N . ALA B 1 10 ? 11.18 -26.984 -23.656 1 89.25 10 ALA B N 1
ATOM 1327 C CA . ALA B 1 10 ? 11.367 -26.312 -22.375 1 89.25 10 ALA B CA 1
ATOM 1328 C C . ALA B 1 10 ? 10.203 -25.375 -22.078 1 89.25 10 ALA B C 1
ATOM 1330 O O . ALA B 1 10 ? 9.703 -25.328 -20.953 1 89.25 10 ALA B O 1
ATOM 1331 N N . LYS B 1 11 ? 9.758 -24.641 -23.062 1 91.06 11 LYS B N 1
ATOM 1332 C CA . LYS B 1 11 ? 8.664 -23.688 -22.922 1 91.06 11 LYS B CA 1
ATOM 1333 C C . LYS B 1 11 ? 7.355 -24.406 -22.594 1 91.06 11 LYS B C 1
ATOM 1335 O O . LYS B 1 11 ? 6.562 -23.922 -21.781 1 91.06 11 LYS B O 1
ATOM 1340 N N . LYS B 1 12 ? 7.164 -25.531 -23.25 1 93 12 LYS B N 1
ATOM 1341 C CA . LYS B 1 12 ? 5.965 -26.328 -22.984 1 93 12 LYS B CA 1
ATOM 1342 C C . LYS B 1 12 ? 5.93 -26.797 -21.547 1 93 12 LYS B C 1
ATOM 1344 O O . LYS B 1 12 ? 4.883 -26.75 -20.891 1 93 12 LYS B O 1
ATOM 1349 N N . MET B 1 13 ? 7.027 -27.219 -21.016 1 92.19 13 MET B N 1
ATOM 1350 C CA . MET B 1 13 ? 7.113 -27.688 -19.641 1 92.19 13 MET B CA 1
ATOM 1351 C C . MET B 1 13 ? 6.895 -26.531 -18.656 1 92.19 13 MET B C 1
ATOM 1353 O O . MET B 1 13 ? 6.211 -26.703 -17.641 1 92.19 13 MET B O 1
ATOM 1357 N N . GLN B 1 14 ? 7.465 -25.469 -18.969 1 91.06 14 GLN B N 1
ATOM 1358 C CA . GLN B 1 14 ? 7.273 -24.281 -18.156 1 91.06 14 GLN B CA 1
ATOM 1359 C C . GLN B 1 14 ? 5.805 -23.859 -18.109 1 91.06 14 GLN B C 1
ATOM 1361 O O . GLN B 1 14 ? 5.285 -23.484 -17.062 1 91.06 14 GLN B O 1
ATOM 1366 N N . ASN B 1 15 ? 5.133 -23.906 -19.25 1 94.94 15 ASN B N 1
ATOM 1367 C CA . ASN B 1 15 ? 3.725 -23.516 -19.344 1 94.94 15 ASN B CA 1
ATOM 1368 C C . ASN B 1 15 ? 2.838 -24.469 -18.531 1 94.94 15 ASN B C 1
ATOM 1370 O O . ASN B 1 15 ? 1.865 -24.047 -17.922 1 94.94 15 ASN B O 1
ATOM 1374 N N . ARG B 1 16 ? 3.18 -25.688 -18.578 1 94 16 ARG B N 1
ATOM 1375 C CA . ARG B 1 16 ? 2.432 -26.688 -17.812 1 94 16 ARG B CA 1
ATOM 1376 C C . ARG B 1 16 ? 2.502 -26.375 -16.312 1 94 16 ARG B C 1
ATOM 1378 O O . ARG B 1 16 ? 1.49 -26.438 -15.609 1 94 16 ARG B O 1
ATOM 1385 N N . TYR B 1 17 ? 3.658 -26.031 -15.906 1 94.12 17 TYR B N 1
ATOM 1386 C CA . TYR B 1 17 ? 3.844 -25.672 -14.5 1 94.12 17 TYR B CA 1
ATOM 1387 C C . TYR B 1 17 ? 3.082 -24.406 -14.156 1 94.12 17 TYR B C 1
ATOM 1389 O O . TYR B 1 17 ? 2.371 -24.359 -13.148 1 94.12 17 TYR B O 1
ATOM 1397 N N . THR B 1 18 ? 3.203 -23.391 -14.992 1 94 18 THR B N 1
ATOM 1398 C CA . THR B 1 18 ? 2.564 -22.109 -14.766 1 94 18 THR B CA 1
ATOM 1399 C C . THR B 1 18 ? 1.045 -22.25 -14.742 1 94 18 THR B C 1
ATOM 1401 O O . THR B 1 18 ? 0.365 -21.594 -13.953 1 94 18 THR B O 1
ATOM 1404 N N . GLU B 1 19 ? 0.546 -23.094 -15.57 1 95.5 19 GLU B N 1
ATOM 1405 C CA . GLU B 1 19 ? -0.894 -23.328 -15.609 1 95.5 19 GLU B CA 1
ATOM 1406 C C . GLU B 1 19 ? -1.383 -24 -14.328 1 95.5 19 GLU B C 1
ATOM 1408 O O . GLU B 1 19 ? -2.441 -23.641 -13.805 1 95.5 19 GLU B O 1
ATOM 1413 N N . ALA B 1 20 ? -0.663 -24.906 -13.875 1 94.62 20 ALA B N 1
ATOM 1414 C CA . ALA B 1 20 ? -1.017 -25.578 -12.633 1 94.62 20 ALA B CA 1
ATOM 1415 C C . ALA B 1 20 ? -1.033 -24.609 -11.461 1 94.62 20 ALA B C 1
ATOM 1417 O O . ALA B 1 20 ? -1.943 -24.641 -10.625 1 94.62 20 ALA B O 1
ATOM 1418 N N . ILE B 1 21 ? -0.044 -23.734 -11.414 1 94 21 ILE B N 1
ATOM 1419 C CA . ILE B 1 21 ? 0.041 -22.719 -10.375 1 94 21 ILE B CA 1
ATOM 1420 C C . ILE B 1 21 ? -1.14 -21.766 -10.492 1 94 21 ILE B C 1
ATOM 1422 O O . ILE B 1 21 ? -1.771 -21.422 -9.484 1 94 21 ILE B O 1
ATOM 1426 N N . SER B 1 22 ? -1.403 -21.328 -11.695 1 94.12 22 SER B N 1
ATOM 1427 C CA . SER B 1 22 ? -2.498 -20.391 -11.945 1 94.12 22 SER B CA 1
ATOM 1428 C C . SER B 1 22 ? -3.834 -20.984 -11.5 1 94.12 22 SER B C 1
ATOM 1430 O O . SER B 1 22 ? -4.68 -20.266 -10.961 1 94.12 22 SER B O 1
ATOM 1432 N N . ASN B 1 23 ? -3.967 -22.219 -11.727 1 93.88 23 ASN B N 1
ATOM 1433 C CA . ASN B 1 23 ? -5.191 -22.891 -11.312 1 93.88 23 ASN B CA 1
ATOM 1434 C C . ASN B 1 23 ? -5.328 -22.922 -9.797 1 93.88 23 ASN B C 1
ATOM 1436 O O . ASN B 1 23 ? -6.422 -22.734 -9.266 1 93.88 23 ASN B O 1
ATOM 1440 N N . ALA B 1 24 ? -4.242 -23.141 -9.141 1 92.5 24 ALA B N 1
ATOM 1441 C CA . ALA B 1 24 ? -4.25 -23.109 -7.684 1 92.5 24 ALA B CA 1
ATOM 1442 C C . ALA B 1 24 ? -4.609 -21.719 -7.164 1 92.5 24 ALA B C 1
ATOM 1444 O O . ALA B 1 24 ? -5.422 -21.594 -6.246 1 92.5 24 ALA B O 1
ATOM 1445 N N . ILE B 1 25 ? -4.059 -20.781 -7.723 1 93.06 25 ILE B N 1
ATOM 1446 C CA . ILE B 1 25 ? -4.32 -19.391 -7.332 1 93.06 25 ILE B CA 1
ATOM 1447 C C . ILE B 1 25 ? -5.797 -19.062 -7.539 1 93.06 25 ILE B C 1
ATOM 1449 O O . ILE B 1 25 ? -6.434 -18.469 -6.676 1 93.06 25 ILE B O 1
ATOM 1453 N N . LYS B 1 26 ? -6.312 -19.422 -8.656 1 92.75 26 LYS B N 1
ATOM 1454 C CA . LYS B 1 26 ? -7.723 -19.188 -8.977 1 92.75 26 LYS B CA 1
ATOM 1455 C C . LYS B 1 26 ? -8.633 -19.875 -7.965 1 92.75 26 LYS B C 1
ATOM 1457 O O . LYS B 1 26 ? -9.641 -19.312 -7.547 1 92.75 26 LYS B O 1
ATOM 1462 N N . GLU B 1 27 ? -8.25 -21.016 -7.672 1 91.56 27 GLU B N 1
ATOM 1463 C CA . GLU B 1 27 ? -9.031 -21.766 -6.684 1 91.56 27 GLU B CA 1
ATOM 1464 C C . GLU B 1 27 ? -9.047 -21.031 -5.34 1 91.56 27 GLU B C 1
ATOM 1466 O O . GLU B 1 27 ? -10.109 -20.859 -4.734 1 91.56 27 GLU B O 1
ATOM 1471 N N . TRP B 1 28 ? -7.883 -20.578 -4.898 1 93.5 28 TRP B N 1
ATOM 1472 C CA . TRP B 1 28 ? -7.793 -19.859 -3.629 1 93.5 28 TRP B CA 1
ATOM 1473 C C . TRP B 1 28 ? -8.594 -18.562 -3.678 1 93.5 28 TRP B C 1
ATOM 1475 O O . TRP B 1 28 ? -9.25 -18.203 -2.703 1 93.5 28 TRP B O 1
ATOM 1485 N N . ASP B 1 29 ? -8.516 -17.922 -4.773 1 93.19 29 ASP B N 1
ATOM 1486 C CA . ASP B 1 29 ? -9.211 -16.656 -4.934 1 93.19 29 ASP B CA 1
ATOM 1487 C C . ASP B 1 29 ? -10.719 -16.844 -4.836 1 93.19 29 ASP B C 1
ATOM 1489 O O . ASP B 1 29 ? -11.383 -16.188 -4.027 1 93.19 29 ASP B O 1
ATOM 1493 N N . THR B 1 30 ? -11.273 -17.797 -5.562 1 91.38 30 THR B N 1
ATOM 1494 C CA . THR B 1 30 ? -12.719 -17.969 -5.684 1 91.38 30 THR B CA 1
ATOM 1495 C C . THR B 1 30 ? -13.297 -18.562 -4.41 1 91.38 30 THR B C 1
ATOM 1497 O O . THR B 1 30 ? -14.391 -18.203 -3.982 1 91.38 30 THR B O 1
ATOM 1500 N N . LYS B 1 31 ? -12.523 -19.344 -3.803 1 91.38 31 LYS B N 1
ATOM 1501 C CA . LYS B 1 31 ? -13.086 -20.078 -2.68 1 91.38 31 LYS B CA 1
ATOM 1502 C C . LYS B 1 31 ? -12.867 -19.344 -1.365 1 91.38 31 LYS B C 1
ATOM 1504 O O . LYS B 1 31 ? -13.672 -19.469 -0.435 1 91.38 31 LYS B O 1
ATOM 1509 N N . PHE B 1 32 ? -11.789 -18.531 -1.35 1 93.75 32 PHE B N 1
ATOM 1510 C CA . PHE B 1 32 ? -11.453 -18 -0.038 1 93.75 32 PHE B CA 1
ATOM 1511 C C . PHE B 1 32 ? -11.195 -16.5 -0.125 1 93.75 32 PHE B C 1
ATOM 1513 O O . PHE B 1 32 ? -11.922 -15.695 0.465 1 93.75 32 PHE B O 1
ATOM 1520 N N . LEU B 1 33 ? -10.211 -16.109 -0.881 1 95.19 33 LEU B N 1
ATOM 1521 C CA . LEU B 1 33 ? -9.664 -14.758 -0.828 1 95.19 33 LEU B CA 1
ATOM 1522 C C . LEU B 1 33 ? -10.727 -13.734 -1.214 1 95.19 33 LEU B C 1
ATOM 1524 O O . LEU B 1 33 ? -10.805 -12.664 -0.604 1 95.19 33 LEU B O 1
ATOM 1528 N N . ARG B 1 34 ? -11.492 -14.008 -2.209 1 94.94 34 ARG B N 1
ATOM 1529 C CA . ARG B 1 34 ? -12.523 -13.086 -2.672 1 94.94 34 ARG B CA 1
ATOM 1530 C C . ARG B 1 34 ? -13.555 -12.82 -1.576 1 94.94 34 ARG B C 1
ATOM 1532 O O . ARG B 1 34 ? -13.938 -11.672 -1.347 1 94.94 34 ARG B O 1
ATOM 1539 N N . LYS B 1 35 ? -13.977 -13.797 -0.92 1 95 35 LYS B N 1
ATOM 1540 C CA . LYS B 1 35 ? -14.922 -13.641 0.183 1 95 35 LYS B CA 1
ATOM 1541 C C . LYS B 1 35 ? -14.297 -12.867 1.339 1 95 35 LYS B C 1
ATOM 1543 O O . LYS B 1 35 ? -14.953 -12.023 1.956 1 95 35 LYS B O 1
ATOM 1548 N N . MET B 1 36 ? -13.086 -13.195 1.639 1 95.69 36 MET B N 1
ATOM 1549 C CA . MET B 1 36 ? -12.383 -12.477 2.699 1 95.69 36 MET B CA 1
ATOM 1550 C C . MET B 1 36 ? -12.258 -10.992 2.369 1 95.69 36 MET B C 1
ATOM 1552 O O . MET B 1 36 ? -12.375 -10.148 3.256 1 95.69 36 MET B O 1
ATOM 1556 N N . GLN B 1 37 ? -12 -10.695 1.135 1 96.19 37 GLN B N 1
ATOM 1557 C CA . GLN B 1 37 ? -11.922 -9.305 0.698 1 96.19 37 GLN B CA 1
ATOM 1558 C C . GLN B 1 37 ? -13.273 -8.609 0.854 1 96.19 37 GLN B C 1
ATOM 1560 O O . GLN B 1 37 ? -13.336 -7.457 1.295 1 96.19 37 GLN B O 1
ATOM 1565 N N . SER B 1 38 ? -14.344 -9.367 0.505 1 97.38 38 SER B N 1
ATOM 1566 C CA . SER B 1 38 ? -15.68 -8.805 0.675 1 97.38 38 SER B CA 1
ATOM 1567 C C . SER B 1 38 ? -15.945 -8.445 2.133 1 97.38 38 SER B C 1
ATOM 1569 O O . SER B 1 38 ? -16.438 -7.355 2.428 1 97.38 38 SER B O 1
ATOM 1571 N N . VAL B 1 39 ? -15.617 -9.312 2.955 1 97.25 39 VAL B N 1
ATOM 1572 C CA . VAL B 1 39 ? -15.789 -9.086 4.387 1 97.25 39 VAL B CA 1
ATOM 1573 C C . VAL B 1 39 ? -14.961 -7.887 4.824 1 97.25 39 VAL B C 1
ATOM 1575 O O . VAL B 1 39 ? -15.43 -7.039 5.59 1 97.25 39 VAL B O 1
ATOM 1578 N N . TYR B 1 40 ? -13.688 -7.816 4.375 1 97.44 40 TYR B N 1
ATOM 1579 C CA . TYR B 1 40 ? -12.797 -6.695 4.68 1 97.44 40 TYR B CA 1
ATOM 1580 C C . TYR B 1 40 ? -13.422 -5.375 4.25 1 97.44 40 TYR B C 1
ATOM 1582 O O . TYR B 1 40 ? -13.43 -4.406 5.016 1 97.44 40 TYR B O 1
ATOM 1590 N N . PHE B 1 41 ? -13.938 -5.301 3.094 1 97.62 41 PHE B N 1
ATOM 1591 C CA . PHE B 1 41 ? -14.531 -4.074 2.574 1 97.62 41 PHE B CA 1
ATOM 1592 C C . PHE B 1 41 ? -15.766 -3.686 3.377 1 97.62 41 PHE B C 1
ATOM 1594 O O . PHE B 1 41 ? -15.969 -2.51 3.686 1 97.62 41 PHE B O 1
ATOM 1601 N N . GLY B 1 42 ? -16.609 -4.676 3.676 1 97.62 42 GLY B N 1
ATOM 1602 C CA . GLY B 1 42 ? -17.766 -4.398 4.527 1 97.62 42 GLY B CA 1
ATOM 1603 C C . GLY B 1 42 ? -17.375 -3.881 5.898 1 97.62 42 GLY B C 1
ATOM 1604 O O . GLY B 1 42 ? -17.984 -2.938 6.41 1 97.62 42 GLY B O 1
ATOM 1605 N N . CYS B 1 43 ? -16.453 -4.523 6.449 1 97.69 43 CYS B N 1
ATOM 1606 C CA . CYS B 1 43 ? -15.93 -4.117 7.746 1 97.69 43 CYS B CA 1
ATOM 1607 C C . CYS B 1 43 ? -15.359 -2.703 7.684 1 97.69 43 CYS B C 1
ATOM 1609 O O . CYS B 1 43 ? -15.648 -1.876 8.547 1 97.69 43 CYS B O 1
ATOM 1611 N N . GLY B 1 44 ? -14.562 -2.443 6.641 1 97.69 44 GLY B N 1
ATOM 1612 C CA . GLY B 1 44 ? -13.992 -1.119 6.457 1 97.69 44 GLY B CA 1
ATOM 1613 C C . GLY B 1 44 ? -15.039 -0.031 6.316 1 97.69 44 GLY B C 1
ATOM 1614 O O . GLY B 1 44 ? -14.898 1.056 6.883 1 97.69 44 GLY B O 1
ATOM 1615 N N . LYS B 1 45 ? -16.094 -0.347 5.648 1 97.69 45 LYS B N 1
ATOM 1616 C CA . LYS B 1 45 ? -17.188 0.612 5.492 1 97.69 45 LYS B CA 1
ATOM 1617 C C . LYS B 1 45 ? -17.812 0.942 6.84 1 97.69 45 LYS B C 1
ATOM 1619 O O . LYS B 1 45 ? -18.109 2.105 7.125 1 97.69 45 LYS B O 1
ATOM 1624 N N . LYS B 1 46 ? -18.016 -0.078 7.582 1 97.69 46 LYS B N 1
ATOM 1625 C CA . LYS B 1 46 ? -18.594 0.136 8.906 1 97.69 46 LYS B CA 1
ATOM 1626 C C . LYS B 1 46 ? -17.719 1.06 9.742 1 97.69 46 LYS B C 1
ATOM 1628 O O . LYS B 1 46 ? -18.234 1.901 10.484 1 97.69 46 LYS B O 1
ATOM 1633 N N . CYS B 1 47 ? -16.438 0.874 9.625 1 97.56 47 CYS B N 1
ATOM 1634 C CA . CYS B 1 47 ? -15.508 1.726 10.352 1 97.56 47 CYS B CA 1
ATOM 1635 C C . CYS B 1 47 ? -15.648 3.182 9.922 1 97.56 47 CYS B C 1
ATOM 1637 O O . CYS B 1 47 ? -15.688 4.078 10.766 1 97.56 47 CYS B O 1
ATOM 1639 N N . CYS B 1 48 ? -15.734 3.393 8.688 1 96.88 48 CYS B N 1
ATOM 1640 C CA . CYS B 1 48 ? -15.812 4.742 8.141 1 96.88 48 CYS B CA 1
ATOM 1641 C C . CYS B 1 48 ? -17.156 5.379 8.453 1 96.88 48 CYS B C 1
ATOM 1643 O O . CYS B 1 48 ? -17.25 6.598 8.617 1 96.88 48 CYS B O 1
ATOM 1645 N N . ASP B 1 49 ? -18.188 4.562 8.594 1 96.75 49 ASP B N 1
ATOM 1646 C CA . ASP B 1 49 ? -19.547 5.062 8.789 1 96.75 49 ASP B CA 1
ATOM 1647 C C . ASP B 1 49 ? -19.828 5.336 10.266 1 96.75 49 ASP B C 1
ATOM 1649 O O . ASP B 1 49 ? -20.844 5.93 10.609 1 96.75 49 ASP B O 1
ATOM 1653 N N . ASN B 1 50 ? -18.938 4.914 11.047 1 96.25 50 ASN B N 1
ATOM 1654 C CA . ASN B 1 50 ? -19.125 5.145 12.469 1 96.25 50 ASN B CA 1
ATOM 1655 C C . ASN B 1 50 ? -18.812 6.59 12.852 1 96.25 50 ASN B C 1
ATOM 1657 O O . ASN B 1 50 ? -17.641 6.977 12.938 1 96.25 50 ASN B O 1
ATOM 1661 N N . LYS B 1 51 ? -19.812 7.367 13.234 1 92.94 51 LYS B N 1
ATOM 1662 C CA . LYS B 1 51 ? -19.672 8.797 13.508 1 92.94 51 LYS B CA 1
ATOM 1663 C C . LYS B 1 51 ? -19.047 9.031 14.883 1 92.94 51 LYS B C 1
ATOM 1665 O O . LYS B 1 51 ? -18.578 10.133 15.172 1 92.94 51 LYS B O 1
ATOM 1670 N N . ASP B 1 52 ? -19.062 7.977 15.672 1 95.38 52 ASP B N 1
ATOM 1671 C CA . ASP B 1 52 ? -18.531 8.125 17.031 1 95.38 52 ASP B CA 1
ATOM 1672 C C . ASP B 1 52 ? -17.016 8 17.031 1 95.38 52 ASP B C 1
ATOM 1674 O O . ASP B 1 52 ? -16.359 8.336 18.031 1 95.38 52 ASP B O 1
ATOM 1678 N N . PHE B 1 53 ? -16.469 7.504 15.992 1 95.06 53 PHE B N 1
ATOM 1679 C CA . PHE B 1 53 ? -15.031 7.289 15.914 1 95.06 53 PHE B CA 1
ATOM 1680 C C . PHE B 1 53 ? -14.312 8.562 15.477 1 95.06 53 PHE B C 1
ATOM 1682 O O . PHE B 1 53 ? -14.812 9.289 14.609 1 95.06 53 PHE B O 1
ATOM 1689 N N . ASP B 1 54 ? -13.266 8.805 16.078 1 93.25 54 ASP B N 1
ATOM 1690 C CA . ASP B 1 54 ? -12.383 9.844 15.562 1 93.25 54 ASP B CA 1
ATOM 1691 C C . ASP B 1 54 ? -11.461 9.289 14.477 1 93.25 54 ASP B C 1
ATOM 1693 O O . ASP B 1 54 ? -11.539 8.102 14.141 1 93.25 54 ASP B O 1
ATOM 1697 N N . THR B 1 55 ? -10.602 10.086 13.922 1 91.44 55 THR B N 1
ATOM 1698 C CA . THR B 1 55 ? -9.758 9.719 12.789 1 91.44 55 THR B CA 1
ATOM 1699 C C . THR B 1 55 ? -8.859 8.539 13.141 1 91.44 55 THR B C 1
ATOM 1701 O O . THR B 1 55 ? -8.727 7.59 12.359 1 91.44 55 THR B O 1
ATOM 1704 N N . GLU B 1 56 ? -8.219 8.531 14.281 1 92.69 56 GLU B N 1
ATOM 1705 C CA . GLU B 1 56 ? -7.305 7.473 14.703 1 92.69 56 GLU B CA 1
ATOM 1706 C C . GLU B 1 56 ? -8.062 6.168 14.953 1 92.69 56 GLU B C 1
ATOM 1708 O O . GLU B 1 56 ? -7.578 5.09 14.602 1 92.69 56 GLU B O 1
ATOM 1713 N N . GLN B 1 57 ? -9.18 6.293 15.523 1 95.88 57 GLN B N 1
ATOM 1714 C CA . GLN B 1 57 ? -10 5.121 15.805 1 95.88 57 GLN B CA 1
ATOM 1715 C C . GLN B 1 57 ? -10.477 4.461 14.508 1 95.88 57 GLN B C 1
ATOM 1717 O O . GLN B 1 57 ? -10.508 3.232 14.406 1 95.88 57 GLN B O 1
ATOM 1722 N N . VAL B 1 58 ? -10.883 5.266 13.547 1 96.25 58 VAL B N 1
ATOM 1723 C CA . VAL B 1 58 ? -11.281 4.734 12.242 1 96.25 58 VAL B CA 1
ATOM 1724 C C . VAL B 1 58 ? -10.102 4 11.609 1 96.25 58 VAL B C 1
ATOM 1726 O O . VAL B 1 58 ? -10.258 2.889 11.102 1 96.25 58 VAL B O 1
ATOM 1729 N N . GLN B 1 59 ? -8.938 4.598 11.648 1 95 59 GLN B N 1
ATOM 1730 C CA . GLN B 1 59 ? -7.746 3.973 11.086 1 95 59 GLN B CA 1
ATOM 1731 C C . GLN B 1 59 ? -7.449 2.641 11.766 1 95 59 GLN B C 1
ATOM 1733 O O . GLN B 1 59 ? -7.168 1.645 11.094 1 95 59 GLN B O 1
ATOM 1738 N N . SER B 1 60 ? -7.48 2.607 13.039 1 97.25 60 SER B N 1
ATOM 1739 C CA . SER B 1 60 ? -7.25 1.379 13.797 1 97.25 60 SER B CA 1
ATOM 1740 C C . SER B 1 60 ? -8.289 0.319 13.453 1 97.25 60 SER B C 1
ATOM 1742 O O . SER B 1 60 ? -7.969 -0.865 13.344 1 97.25 60 SER B O 1
ATOM 1744 N N . CYS B 1 61 ? -9.492 0.752 13.391 1 97.5 61 CYS B N 1
ATOM 1745 C CA . CYS B 1 61 ? -10.586 -0.138 13.023 1 97.5 61 CYS B CA 1
ATOM 1746 C C . CYS B 1 61 ? -10.344 -0.759 11.648 1 97.5 61 CYS B C 1
ATOM 1748 O O . CYS B 1 61 ? -10.469 -1.973 11.484 1 97.5 61 CYS B O 1
ATOM 1750 N N . ILE B 1 62 ? -10.016 0.017 10.664 1 97.5 62 ILE B N 1
ATOM 1751 C CA . ILE B 1 62 ? -9.75 -0.47 9.32 1 97.5 62 ILE B CA 1
ATOM 1752 C C . ILE B 1 62 ? -8.562 -1.436 9.344 1 97.5 62 ILE B C 1
ATOM 1754 O O . ILE B 1 62 ? -8.578 -2.463 8.664 1 97.5 62 ILE B O 1
ATOM 1758 N N . GLU B 1 63 ? -7.551 -1.132 10.109 1 97.06 63 GLU B N 1
ATOM 1759 C CA . GLU B 1 63 ? -6.395 -2.012 10.234 1 97.06 63 GLU B CA 1
ATOM 1760 C C . GLU B 1 63 ? -6.797 -3.375 10.789 1 97.06 63 GLU B C 1
ATOM 1762 O O . GLU B 1 63 ? -6.262 -4.406 10.375 1 97.06 63 GLU B O 1
ATOM 1767 N N . HIS B 1 64 ? -7.672 -3.318 11.727 1 96.19 64 HIS B N 1
ATOM 1768 C CA . HIS B 1 64 ? -8.188 -4.566 12.281 1 96.19 64 HIS B CA 1
ATOM 1769 C C . HIS B 1 64 ? -8.906 -5.383 11.211 1 96.19 64 HIS B C 1
ATOM 1771 O O . HIS B 1 64 ? -8.773 -6.609 11.172 1 96.19 64 HIS B O 1
ATOM 1777 N N . CYS B 1 65 ? -9.633 -4.707 10.375 1 96.81 65 CYS B N 1
ATOM 1778 C CA . CYS B 1 65 ? -10.344 -5.383 9.297 1 96.81 65 CYS B CA 1
ATOM 1779 C C . CYS B 1 65 ? -9.367 -5.949 8.273 1 96.81 65 CYS B C 1
ATOM 1781 O O . CYS B 1 65 ? -9.641 -6.977 7.648 1 96.81 65 CYS B O 1
ATOM 1783 N N . GLU B 1 66 ? -8.289 -5.34 8.125 1 96.81 66 GLU B N 1
ATOM 1784 C CA . GLU B 1 66 ? -7.328 -5.672 7.078 1 96.81 66 GLU B CA 1
ATOM 1785 C C . GLU B 1 66 ? -6.43 -6.832 7.5 1 96.81 66 GLU B C 1
ATOM 1787 O O . GLU B 1 66 ? -5.93 -7.574 6.652 1 96.81 66 GLU B O 1
ATOM 1792 N N . LYS B 1 67 ? -6.242 -7.016 8.773 1 96.56 67 LYS B N 1
ATOM 1793 C CA . LYS B 1 67 ? -5.227 -7.918 9.312 1 96.56 67 LYS B CA 1
ATOM 1794 C C . LYS B 1 67 ? -5.414 -9.336 8.773 1 96.56 67 LYS B C 1
ATOM 1796 O O . LYS B 1 67 ? -4.477 -9.93 8.234 1 96.56 67 LYS B O 1
ATOM 1801 N N . PRO B 1 68 ? -6.617 -9.898 8.844 1 96.38 68 PRO B N 1
ATOM 1802 C CA . PRO B 1 68 ? -6.766 -11.273 8.344 1 96.38 68 PRO B CA 1
ATOM 1803 C C . PRO B 1 68 ? -6.52 -11.383 6.836 1 96.38 68 PRO B C 1
ATOM 1805 O O . PRO B 1 68 ? -5.965 -12.375 6.371 1 96.38 68 PRO B O 1
ATOM 1808 N N . VAL B 1 69 ? -6.953 -10.414 6.105 1 96.44 69 VAL B N 1
ATOM 1809 C CA . VAL B 1 69 ? -6.793 -10.43 4.652 1 96.44 69 VAL B CA 1
ATOM 1810 C C . VAL B 1 69 ? -5.312 -10.328 4.297 1 96.44 69 VAL B C 1
ATOM 1812 O O . VAL B 1 69 ? -4.824 -11.055 3.432 1 96.44 69 VAL B O 1
ATOM 1815 N N . SER B 1 70 ? -4.648 -9.422 5 1 97 70 SER B N 1
ATOM 1816 C CA . SER B 1 70 ? -3.215 -9.273 4.773 1 97 70 SER B CA 1
ATOM 1817 C C . SER B 1 70 ? -2.461 -10.547 5.137 1 97 70 SER B C 1
ATOM 1819 O O . SER B 1 70 ? -1.531 -10.945 4.434 1 97 70 SER B O 1
ATOM 1821 N N . ALA B 1 71 ? -2.846 -11.133 6.168 1 96.69 71 ALA B N 1
ATOM 1822 C CA . ALA B 1 71 ? -2.23 -12.398 6.57 1 96.69 71 ALA B CA 1
ATOM 1823 C C . ALA B 1 71 ? -2.459 -13.477 5.52 1 96.69 71 ALA B C 1
ATOM 1825 O O . ALA B 1 71 ? -1.551 -14.25 5.207 1 96.69 71 ALA B O 1
ATOM 1826 N N . ALA B 1 72 ? -3.648 -13.539 5 1 97.12 72 ALA B N 1
ATOM 1827 C CA . ALA B 1 72 ? -3.98 -14.508 3.959 1 97.12 72 ALA B CA 1
ATOM 1828 C C . ALA B 1 72 ? -3.145 -14.273 2.705 1 97.12 72 ALA B C 1
ATOM 1830 O O . ALA B 1 72 ? -2.6 -15.219 2.129 1 97.12 72 ALA B O 1
ATOM 1831 N N . GLN B 1 73 ? -3.066 -13.047 2.324 1 96 73 GLN B N 1
ATOM 1832 C CA . GLN B 1 73 ? -2.279 -12.695 1.147 1 96 73 GLN B CA 1
ATOM 1833 C C . GLN B 1 73 ? -0.81 -13.062 1.339 1 96 73 GLN B C 1
ATOM 1835 O O . GLN B 1 73 ? -0.172 -13.594 0.427 1 96 73 GLN B O 1
ATOM 1840 N N . SER B 1 74 ? -0.358 -12.805 2.496 1 97.31 74 SER B N 1
ATOM 1841 C CA . SER B 1 74 ? 1.033 -13.125 2.797 1 97.31 74 SER B CA 1
ATOM 1842 C C . SER B 1 74 ? 1.262 -14.633 2.799 1 97.31 74 SER B C 1
ATOM 1844 O O . SER B 1 74 ? 2.283 -15.117 2.305 1 97.31 74 SER B O 1
ATOM 1846 N N . LEU B 1 75 ? 0.35 -15.344 3.369 1 97.38 75 LEU B N 1
ATOM 1847 C CA . LEU B 1 75 ? 0.43 -16.797 3.381 1 97.38 75 LEU B CA 1
ATOM 1848 C C . LEU B 1 75 ? 0.511 -17.359 1.963 1 97.38 75 LEU B C 1
ATOM 1850 O O . LEU B 1 75 ? 1.41 -18.141 1.647 1 97.38 75 LEU B O 1
ATOM 1854 N N . VAL B 1 76 ? -0.421 -16.969 1.128 1 96.62 76 VAL B N 1
ATOM 1855 C CA . VAL B 1 76 ? -0.497 -17.438 -0.248 1 96.62 76 VAL B CA 1
ATOM 1856 C C . VAL B 1 76 ? 0.793 -17.094 -0.987 1 96.62 76 VAL B C 1
ATOM 1858 O O . VAL B 1 76 ? 1.394 -17.953 -1.637 1 96.62 76 VAL B O 1
ATOM 1861 N N . GLN B 1 77 ? 1.213 -15.875 -0.874 1 96 77 GLN B N 1
ATOM 1862 C CA . GLN B 1 77 ? 2.434 -15.445 -1.549 1 96 77 GLN B CA 1
ATOM 1863 C C . GLN B 1 77 ? 3.645 -16.234 -1.048 1 96 77 GLN B C 1
ATOM 1865 O O . GLN B 1 77 ? 4.516 -16.609 -1.834 1 96 77 GLN B O 1
ATOM 1870 N N . GLY B 1 78 ? 3.697 -16.391 0.22 1 96.88 78 GLY B N 1
ATOM 1871 C CA . GLY B 1 78 ? 4.785 -17.172 0.789 1 96.88 78 GLY B CA 1
ATOM 1872 C C . GLY B 1 78 ? 4.844 -18.594 0.257 1 96.88 78 GLY B C 1
ATOM 1873 O O . GLY B 1 78 ? 5.918 -19.078 -0.115 1 96.88 78 GLY B O 1
ATOM 1874 N N . GLU B 1 79 ? 3.727 -19.188 0.227 1 96.56 79 GLU B N 1
ATOM 1875 C CA . GLU B 1 79 ? 3.664 -20.562 -0.245 1 96.56 79 GLU B CA 1
ATOM 1876 C C . GLU B 1 79 ? 3.994 -20.656 -1.732 1 96.56 79 GLU B C 1
ATOM 1878 O O . GLU B 1 79 ? 4.648 -21.609 -2.172 1 96.56 79 GLU B O 1
ATOM 1883 N N . LEU B 1 80 ? 3.541 -19.703 -2.471 1 95.19 80 LEU B N 1
ATOM 1884 C CA . LEU B 1 80 ? 3.863 -19.656 -3.893 1 95.19 80 LEU B CA 1
ATOM 1885 C C . LEU B 1 80 ? 5.363 -19.484 -4.102 1 95.19 80 LEU B C 1
ATOM 1887 O O . LEU B 1 80 ? 5.953 -20.141 -4.969 1 95.19 80 LEU B O 1
ATOM 1891 N N . ASN B 1 81 ? 5.977 -18.641 -3.299 1 96.69 81 ASN B N 1
ATOM 1892 C CA . ASN B 1 81 ? 7.422 -18.453 -3.379 1 96.69 81 ASN B CA 1
ATOM 1893 C C . ASN B 1 81 ? 8.18 -19.734 -3.059 1 96.69 8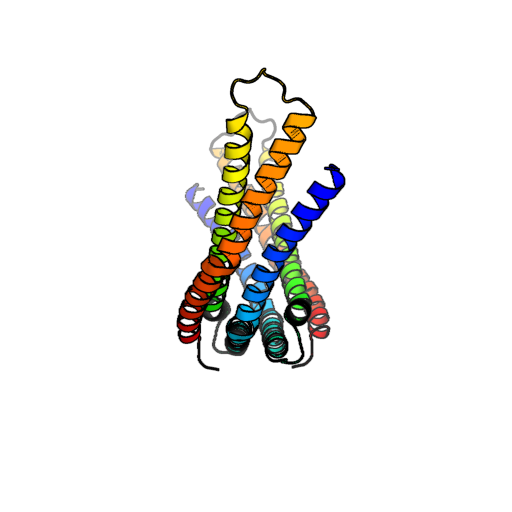1 ASN B C 1
ATOM 1895 O O . ASN B 1 81 ? 9.18 -20.047 -3.705 1 96.69 81 ASN B O 1
ATOM 1899 N N . GLN B 1 82 ? 7.68 -20.438 -2.135 1 95.94 82 GLN B N 1
ATOM 1900 C CA . GLN B 1 82 ? 8.32 -21.688 -1.754 1 95.94 82 GLN B CA 1
ATOM 1901 C C . GLN B 1 82 ? 8.203 -22.719 -2.869 1 95.94 82 GLN B C 1
ATOM 1903 O O . GLN B 1 82 ? 9.18 -23.406 -3.197 1 95.94 82 GLN B O 1
ATOM 1908 N N . LEU B 1 83 ? 7.023 -22.812 -3.41 1 95.06 83 LEU B N 1
ATOM 1909 C CA . LEU B 1 83 ? 6.809 -23.734 -4.52 1 95.06 83 LEU B CA 1
ATOM 1910 C C . LEU B 1 83 ? 7.742 -23.406 -5.684 1 95.06 83 LEU B C 1
ATOM 1912 O O . LEU B 1 83 ? 8.383 -24.297 -6.234 1 95.06 83 LEU B O 1
ATOM 1916 N N . GLN B 1 84 ? 7.816 -22.203 -6 1 93.44 84 GLN B N 1
ATOM 1917 C CA . GLN B 1 84 ? 8.664 -21.766 -7.105 1 93.44 84 GLN B CA 1
ATOM 1918 C C . GLN B 1 84 ? 10.141 -22 -6.789 1 93.44 84 GLN B C 1
ATOM 1920 O O . GLN B 1 84 ? 10.906 -22.406 -7.664 1 93.44 84 GLN B O 1
ATOM 1925 N N . SER B 1 85 ? 10.539 -21.75 -5.562 1 96.19 85 SER B N 1
ATOM 1926 C CA . SER B 1 85 ? 11.922 -21.984 -5.145 1 96.19 85 SER B CA 1
ATOM 1927 C C . SER B 1 85 ? 12.281 -23.469 -5.25 1 96.19 85 SER B C 1
ATOM 1929 O O . SER B 1 85 ? 13.367 -23.812 -5.715 1 96.19 85 SER B O 1
ATOM 1931 N N . ARG B 1 86 ? 11.453 -24.312 -4.848 1 94.31 86 ARG B N 1
ATOM 1932 C CA . ARG B 1 86 ? 11.672 -25.75 -4.938 1 94.31 86 ARG B CA 1
ATOM 1933 C C . ARG B 1 86 ? 11.789 -26.203 -6.395 1 94.31 86 ARG B C 1
ATOM 1935 O O . ARG B 1 86 ? 12.648 -27.016 -6.73 1 94.31 86 ARG B O 1
ATOM 1942 N N . PHE B 1 87 ? 10.984 -25.625 -7.18 1 94.75 87 PHE B N 1
ATOM 1943 C CA . PHE B 1 87 ? 11.039 -25.953 -8.602 1 94.75 87 PHE B CA 1
ATOM 1944 C C . PHE B 1 87 ? 12.359 -25.5 -9.203 1 94.75 87 PHE B C 1
ATOM 1946 O O . PHE B 1 87 ? 13 -26.25 -9.938 1 94.75 87 PHE B O 1
ATOM 1953 N N . GLN B 1 88 ? 12.773 -24.359 -8.883 1 95.06 88 GLN B N 1
ATOM 1954 C CA . GLN B 1 88 ? 14.031 -23.828 -9.391 1 95.06 88 GLN B CA 1
ATOM 1955 C C . GLN B 1 88 ? 15.211 -24.672 -8.922 1 95.06 88 GLN B C 1
ATOM 1957 O O . GLN B 1 88 ? 16.141 -24.938 -9.688 1 95.06 88 GLN B O 1
ATOM 1962 N N . THR B 1 89 ? 15.203 -25.016 -7.715 1 96.69 89 THR B N 1
ATOM 1963 C CA . THR B 1 89 ? 16.25 -25.875 -7.184 1 96.69 89 THR B CA 1
ATOM 1964 C C . THR B 1 89 ? 16.297 -27.203 -7.945 1 96.69 89 THR B C 1
ATOM 1966 O O . THR B 1 89 ? 17.375 -27.672 -8.312 1 96.69 89 THR B O 1
ATOM 1969 N N . CYS B 1 90 ? 15.094 -27.781 -8.18 1 96.31 90 CYS B N 1
ATOM 1970 C CA . CYS B 1 90 ? 15.008 -29.031 -8.938 1 96.31 90 CYS B CA 1
ATOM 1971 C C . CYS B 1 90 ? 15.602 -28.859 -10.328 1 96.31 90 CYS B C 1
ATOM 1973 O O . CYS B 1 90 ? 16.375 -29.703 -10.789 1 96.31 90 CYS B O 1
ATOM 1975 N N . VAL B 1 91 ? 15.289 -27.719 -11 1 95.12 91 VAL B N 1
ATOM 1976 C CA . VAL B 1 91 ? 15.773 -27.438 -12.352 1 95.12 91 VAL B CA 1
ATOM 1977 C C . VAL B 1 91 ? 17.281 -27.266 -12.336 1 95.12 91 VAL B C 1
ATOM 1979 O O . VAL B 1 91 ? 17.984 -27.781 -13.211 1 95.12 91 VAL B O 1
ATOM 1982 N N . ARG B 1 92 ? 17.766 -26.609 -11.383 1 95.75 92 ARG B N 1
ATOM 1983 C CA . ARG B 1 92 ? 19.203 -26.422 -11.258 1 95.75 92 ARG B CA 1
ATOM 1984 C C . ARG B 1 92 ? 19.922 -27.75 -11.062 1 95.75 92 ARG B C 1
ATOM 1986 O O . ARG B 1 92 ? 20.969 -27.984 -11.656 1 95.75 92 ARG B O 1
ATOM 1993 N N . GLU B 1 93 ? 19.438 -28.609 -10.219 1 97 93 GLU B N 1
ATOM 1994 C CA . GLU B 1 93 ? 20.016 -29.938 -10.008 1 97 93 GLU B CA 1
ATOM 1995 C C . GLU B 1 93 ? 20.078 -30.734 -11.305 1 97 93 GLU B C 1
ATOM 1997 O O . GLU B 1 93 ? 21.062 -31.422 -11.57 1 97 93 GLU B O 1
ATOM 2002 N N . CYS B 1 94 ? 18.984 -30.609 -12.117 1 96.31 94 CYS B N 1
ATOM 2003 C CA . CYS B 1 94 ? 18.969 -31.281 -13.414 1 96.31 94 CYS B CA 1
ATOM 2004 C C . CYS B 1 94 ? 20.125 -30.812 -14.281 1 96.31 94 CYS B C 1
ATOM 2006 O O . CYS B 1 94 ? 20.797 -31.609 -14.93 1 96.31 94 CYS B O 1
ATOM 2008 N N . SER B 1 95 ? 20.391 -29.531 -14.273 1 93.81 95 SER B N 1
ATOM 2009 C CA . SER B 1 95 ? 21.484 -28.953 -15.047 1 93.81 95 SER B CA 1
ATOM 2010 C C . SER B 1 95 ? 22.828 -29.438 -14.531 1 93.81 95 SER B C 1
ATOM 2012 O O . SER B 1 95 ? 23.688 -29.844 -15.32 1 93.81 95 SER B O 1
ATOM 2014 N N . HIS B 1 96 ? 23.016 -29.359 -13.281 1 94.44 96 HIS B N 1
ATOM 2015 C CA . HIS B 1 96 ? 24.266 -29.828 -12.68 1 94.44 96 HIS B CA 1
ATOM 2016 C C . HIS B 1 96 ? 24.531 -31.281 -13.008 1 94.44 96 HIS B C 1
ATOM 2018 O O . HIS B 1 96 ? 25.641 -31.641 -13.438 1 94.44 96 HIS B O 1
ATOM 2024 N N . ARG B 1 97 ? 23.578 -32.125 -12.906 1 94.88 97 ARG B N 1
ATOM 2025 C CA . ARG B 1 97 ? 23.719 -33.562 -13.164 1 94.88 97 ARG B CA 1
ATOM 2026 C C . ARG B 1 97 ? 24.094 -33.812 -14.625 1 94.88 97 ARG B C 1
ATOM 2028 O O . ARG B 1 97 ? 24.938 -34.656 -14.914 1 94.88 97 ARG B O 1
ATOM 2035 N N . ALA B 1 98 ? 23.453 -33.062 -15.508 1 93.88 98 ALA B N 1
ATOM 2036 C CA . ALA B 1 98 ? 23.75 -33.219 -16.938 1 93.88 98 ALA B CA 1
ATOM 2037 C C . ALA B 1 98 ? 25.188 -32.844 -17.25 1 93.88 98 ALA B C 1
ATOM 2039 O O . ALA B 1 98 ? 25.891 -33.531 -17.984 1 93.88 98 ALA B O 1
ATOM 2040 N N . HIS B 1 99 ? 25.625 -31.781 -16.594 1 90.25 99 HIS B N 1
ATOM 2041 C CA . HIS B 1 99 ? 26.984 -31.312 -16.828 1 90.25 99 HIS B CA 1
ATOM 2042 C C . HIS B 1 99 ? 28 -32.25 -16.203 1 90.25 99 HIS B C 1
ATOM 2044 O O . HIS B 1 99 ? 29.094 -32.438 -16.734 1 90.25 99 HIS B O 1
ATOM 2050 N N . ASP B 1 100 ? 27.734 -32.781 -15.125 1 90.69 100 ASP B N 1
ATOM 2051 C CA . ASP B 1 100 ? 28.625 -33.688 -14.406 1 90.69 100 ASP B CA 1
ATOM 2052 C C . ASP B 1 100 ? 28.969 -34.906 -15.258 1 90.69 100 ASP B C 1
ATOM 2054 O O . ASP B 1 100 ? 30.031 -35.531 -15.094 1 90.69 100 ASP B O 1
ATOM 2058 N N . LYS B 1 101 ? 28.156 -35.25 -16.156 1 87.88 101 LYS B N 1
ATOM 2059 C CA . LYS B 1 101 ? 28.406 -36.406 -17.016 1 87.88 101 LYS B CA 1
ATOM 2060 C C . LYS B 1 101 ? 29.547 -36.125 -17.984 1 87.88 101 LYS B C 1
ATOM 2062 O O . LYS B 1 101 ? 30.109 -37.062 -18.562 1 87.88 101 LYS B O 1
ATOM 2067 N N . PHE B 1 102 ? 29.797 -34.875 -18.125 1 83.12 102 PHE B N 1
ATOM 2068 C CA . PHE B 1 102 ? 30.859 -34.531 -19.078 1 83.12 102 PHE B CA 1
ATOM 2069 C C . PHE B 1 102 ? 32.031 -33.875 -18.359 1 83.12 102 PHE B C 1
ATOM 2071 O O . PHE B 1 102 ? 32.906 -33.281 -19.016 1 83.12 102 PHE B O 1
ATOM 2078 N N . LYS B 1 103 ? 31.844 -34.031 -17.094 1 76.06 103 LYS B N 1
ATOM 2079 C CA . LYS B 1 103 ? 32.938 -33.5 -16.281 1 76.06 103 LYS B CA 1
ATOM 2080 C C . LYS B 1 103 ? 34.25 -34.281 -16.516 1 76.06 103 LYS B C 1
ATOM 2082 O O . LYS B 1 103 ? 34.219 -35.5 -16.5 1 76.06 103 LYS B O 1
ATOM 2087 N N . GLY B 1 104 ? 35.312 -33.688 -16.922 1 70.75 104 GLY B N 1
ATOM 2088 C CA . GLY B 1 104 ? 36.594 -34.312 -17.219 1 70.75 104 GLY B CA 1
ATOM 2089 C C . GLY B 1 104 ? 36.969 -34.188 -18.688 1 70.75 104 GLY B C 1
ATOM 2090 O O . GLY B 1 104 ? 38.094 -34.531 -19.062 1 70.75 104 GLY B O 1
ATOM 2091 N N . ALA B 1 105 ? 35.812 -34.312 -19.359 1 58.34 105 ALA B N 1
ATOM 2092 C CA . ALA B 1 105 ? 36.188 -34.062 -20.75 1 58.34 105 ALA B CA 1
ATOM 2093 C C . ALA B 1 105 ? 36.781 -32.656 -20.922 1 58.34 105 ALA B C 1
ATOM 2095 O O . ALA B 1 105 ? 36.625 -31.797 -20.062 1 58.34 105 ALA B O 1
ATOM 2096 N N . ASP B 1 106 ? 37.438 -32.344 -21.828 1 58.41 106 ASP B N 1
ATOM 2097 C CA . ASP B 1 106 ? 38.125 -31.109 -22.141 1 58.41 106 ASP B CA 1
ATOM 2098 C C . ASP B 1 106 ? 37.25 -29.906 -21.844 1 58.41 106 ASP B C 1
ATOM 2100 O O . ASP B 1 106 ? 36.031 -30.016 -21.812 1 58.41 106 ASP B O 1
ATOM 2104 N N . ASP B 1 107 ? 37.781 -28.781 -21.344 1 62.44 107 ASP B N 1
ATOM 2105 C CA . ASP B 1 107 ? 37.281 -27.484 -20.875 1 62.44 107 ASP B CA 1
ATOM 2106 C C . ASP B 1 107 ? 36.062 -27.031 -21.688 1 62.44 107 ASP B C 1
ATOM 2108 O O . ASP B 1 107 ? 35.25 -26.234 -21.219 1 62.44 107 ASP B O 1
ATOM 2112 N N . THR B 1 108 ? 35.906 -27.453 -23.031 1 75 108 THR B N 1
ATOM 2113 C CA . THR B 1 108 ? 34.906 -26.875 -23.922 1 75 108 THR B CA 1
ATOM 2114 C C . THR B 1 108 ? 34 -27.969 -24.484 1 75 108 THR B C 1
ATOM 2116 O O . THR B 1 108 ? 34.469 -28.906 -25.141 1 75 108 THR B O 1
ATOM 2119 N N . LEU B 1 109 ? 32.812 -28.094 -24.062 1 82.62 109 LEU B N 1
ATOM 2120 C CA . LEU B 1 109 ? 31.812 -29.016 -24.609 1 82.62 109 LEU B CA 1
ATOM 2121 C C . LEU B 1 109 ? 31.656 -28.828 -26.109 1 82.62 109 LEU B C 1
ATOM 2123 O O . LEU B 1 109 ? 31.594 -27.703 -26.594 1 82.62 109 LEU B O 1
ATOM 2127 N N . THR B 1 110 ? 31.75 -29.891 -26.812 1 83.88 110 THR B N 1
ATOM 2128 C CA . THR B 1 110 ? 31.438 -29.844 -28.234 1 83.88 110 THR B CA 1
ATOM 2129 C C . THR B 1 110 ? 29.969 -29.531 -28.438 1 83.88 110 THR B C 1
ATOM 2131 O O . THR B 1 110 ? 29.172 -29.578 -27.5 1 83.88 110 THR B O 1
ATOM 2134 N N . GLU B 1 111 ? 29.609 -29.094 -29.594 1 83.94 111 GLU B N 1
ATOM 2135 C CA . GLU B 1 111 ? 28.219 -28.797 -29.922 1 83.94 111 GLU B CA 1
ATOM 2136 C C . GLU B 1 111 ? 27.328 -30.016 -29.672 1 83.94 111 GLU B C 1
ATOM 2138 O O . GLU B 1 111 ? 26.203 -29.891 -29.172 1 83.94 111 GLU B O 1
ATOM 2143 N N . ALA B 1 112 ? 27.906 -31.219 -30.094 1 85.31 112 ALA B N 1
ATOM 2144 C CA . ALA B 1 112 ? 27.156 -32.469 -29.906 1 85.31 112 ALA B CA 1
ATOM 2145 C C . ALA B 1 112 ? 26.953 -32.75 -28.422 1 85.31 112 ALA B C 1
ATOM 2147 O O . ALA B 1 112 ? 25.859 -33.188 -28.016 1 85.31 112 ALA B O 1
ATOM 2148 N N . GLN B 1 113 ? 27.953 -32.375 -27.625 1 86.25 113 GLN B N 1
ATOM 2149 C CA . GLN B 1 113 ? 27.844 -32.594 -26.172 1 86.25 113 GLN B CA 1
ATOM 2150 C C . GLN B 1 113 ? 26.875 -31.625 -25.547 1 86.25 113 GLN B C 1
ATOM 2152 O O . GLN B 1 113 ? 26.109 -32 -24.641 1 86.25 113 GLN B O 1
ATOM 2157 N N . ARG B 1 114 ? 26.844 -30.406 -26.031 1 87.56 114 ARG B N 1
ATOM 2158 C CA . ARG B 1 114 ? 25.922 -29.391 -25.531 1 87.56 114 ARG B CA 1
ATOM 2159 C C . ARG B 1 114 ? 24.469 -29.797 -25.781 1 87.56 114 ARG B C 1
ATOM 2161 O O . ARG B 1 114 ? 23.625 -29.609 -24.906 1 87.56 114 ARG B O 1
ATOM 2168 N N . ILE B 1 115 ? 24.234 -30.328 -26.953 1 88.38 115 ILE B N 1
ATOM 2169 C CA . ILE B 1 115 ? 22.891 -30.766 -27.312 1 88.38 115 ILE B CA 1
ATOM 2170 C C . ILE B 1 115 ? 22.469 -31.906 -26.391 1 88.38 115 ILE B C 1
ATOM 2172 O O . ILE B 1 115 ? 21.328 -31.969 -25.938 1 88.38 115 ILE B O 1
ATOM 2176 N N . LEU B 1 116 ? 23.438 -32.844 -26.109 1 89 116 LEU B N 1
ATOM 2177 C CA . LEU B 1 116 ? 23.141 -33.969 -25.234 1 89 116 LEU B CA 1
ATOM 2178 C C . LEU B 1 116 ? 22.844 -33.5 -23.812 1 89 116 LEU B C 1
ATOM 2180 O O . LEU B 1 116 ? 21.938 -34 -23.156 1 89 116 LEU B O 1
ATOM 2184 N N . VAL B 1 117 ? 23.562 -32.5 -23.328 1 90.38 117 VAL B N 1
ATOM 2185 C CA . VAL B 1 117 ? 23.359 -31.922 -22 1 90.38 117 VAL B CA 1
ATOM 2186 C C . VAL B 1 117 ? 21.953 -31.312 -21.938 1 90.38 117 VAL B C 1
ATOM 2188 O O . VAL B 1 117 ? 21.234 -31.516 -20.953 1 90.38 117 VAL B O 1
ATOM 2191 N N . GLN B 1 118 ? 21.562 -30.609 -22.938 1 91.25 118 GLN B N 1
ATOM 2192 C CA . GLN B 1 118 ? 20.25 -29.953 -22.969 1 91.25 118 GLN B CA 1
ATOM 2193 C C . GLN B 1 118 ? 19.125 -30.984 -22.969 1 91.25 118 GLN B C 1
ATOM 2195 O O . GLN B 1 118 ? 18.109 -30.812 -22.281 1 91.25 118 GLN B O 1
ATOM 2200 N N . LYS B 1 119 ? 19.359 -32.031 -23.766 1 91.94 119 LYS B N 1
ATOM 2201 C CA . LYS B 1 119 ? 18.344 -33.094 -23.859 1 91.94 119 LYS B CA 1
ATOM 2202 C C . LYS B 1 119 ? 18.156 -33.781 -22.5 1 91.94 119 LYS B C 1
ATOM 2204 O O . LYS B 1 119 ? 17.031 -34 -22.062 1 91.94 119 LYS B O 1
ATOM 2209 N N . GLU B 1 120 ? 19.266 -34.062 -21.906 1 92.25 120 GLU B N 1
ATOM 2210 C CA . GLU B 1 120 ? 19.219 -34.719 -20.609 1 92.25 120 GLU B CA 1
ATOM 2211 C C . GLU B 1 120 ? 18.578 -33.812 -19.547 1 92.25 120 GLU B C 1
ATOM 2213 O O . GLU B 1 120 ? 17.828 -34.281 -18.703 1 92.25 120 GLU B O 1
ATOM 2218 N N . THR B 1 121 ? 18.906 -32.531 -19.609 1 94.5 121 THR B N 1
ATOM 2219 C CA . THR B 1 121 ? 18.344 -31.578 -18.688 1 94.5 121 THR B CA 1
ATOM 2220 C C . THR B 1 121 ? 16.828 -31.516 -18.828 1 94.5 121 THR B C 1
ATOM 2222 O O . THR B 1 121 ? 16.094 -31.531 -17.828 1 94.5 121 THR B O 1
ATOM 2225 N N . LEU B 1 122 ? 16.328 -31.531 -20.047 1 93.88 122 LEU B N 1
ATOM 2226 C CA . LEU B 1 122 ? 14.906 -31.406 -20.297 1 93.88 122 LEU B CA 1
ATOM 2227 C C . LEU B 1 122 ? 14.156 -32.625 -19.797 1 93.88 122 LEU B C 1
ATOM 2229 O O . LEU B 1 122 ? 13.047 -32.531 -19.266 1 93.88 122 LEU B O 1
ATOM 2233 N N . VAL B 1 123 ? 14.766 -33.844 -20 1 94.25 123 VAL B N 1
ATOM 2234 C CA . VAL B 1 123 ? 14.164 -35.062 -19.484 1 94.25 123 VAL B CA 1
ATOM 2235 C C . VAL B 1 123 ? 14.047 -35 -17.969 1 94.25 123 VAL B C 1
ATOM 2237 O O . VAL B 1 123 ? 13.008 -35.344 -17.406 1 94.25 123 VAL B O 1
ATOM 2240 N N . CYS B 1 124 ? 15.062 -34.531 -17.359 1 95.5 124 CYS B N 1
ATOM 2241 C CA . CYS B 1 124 ? 15.094 -34.406 -15.914 1 95.5 124 CYS B CA 1
ATOM 2242 C C . CYS B 1 124 ? 14.109 -33.344 -15.438 1 95.5 124 CYS B C 1
ATOM 2244 O O . CYS B 1 124 ? 13.398 -33.562 -14.453 1 95.5 124 CYS B O 1
ATOM 2246 N N . VAL B 1 125 ? 14.047 -32.188 -16.125 1 95.62 125 VAL B N 1
ATOM 2247 C CA . VAL B 1 125 ? 13.141 -31.094 -15.758 1 95.62 125 VAL B CA 1
ATOM 2248 C C . VAL B 1 125 ? 11.688 -31.578 -15.859 1 95.62 125 VAL B C 1
ATOM 2250 O O . VAL B 1 125 ? 10.844 -31.188 -15.055 1 95.62 125 VAL B O 1
ATOM 2253 N N . ASN B 1 126 ? 11.414 -32.375 -16.828 1 96.12 126 ASN B N 1
ATOM 2254 C CA . ASN B 1 126 ? 10.07 -32.906 -16.953 1 96.12 126 ASN B CA 1
ATOM 2255 C C . ASN B 1 126 ? 9.672 -33.688 -15.703 1 96.12 126 ASN B C 1
ATOM 2257 O O . ASN B 1 126 ? 8.508 -33.656 -15.281 1 96.12 126 ASN B O 1
ATOM 2261 N N . LYS B 1 127 ? 10.602 -34.406 -15.133 1 96.25 127 LYS B N 1
ATOM 2262 C CA . LYS B 1 127 ? 10.328 -35.125 -13.875 1 96.25 127 LYS B CA 1
ATOM 2263 C C . LYS B 1 127 ? 10 -34.125 -12.758 1 96.25 127 LYS B C 1
ATOM 2265 O O . LYS B 1 127 ? 9.133 -34.375 -11.922 1 96.25 127 LYS B O 1
ATOM 2270 N N . CYS B 1 128 ? 10.703 -33.031 -12.742 1 96.25 128 CYS B N 1
ATOM 2271 C CA . CYS B 1 128 ? 10.438 -31.969 -11.766 1 96.25 128 CYS B CA 1
ATOM 2272 C C . CYS B 1 128 ? 9.008 -31.453 -11.906 1 96.25 128 CYS B C 1
ATOM 2274 O O . CYS B 1 128 ? 8.297 -31.312 -10.914 1 96.25 128 CYS B O 1
ATOM 2276 N N . VAL B 1 129 ? 8.602 -31.141 -13.141 1 96.25 129 VAL B N 1
ATOM 2277 C CA . VAL B 1 129 ? 7.266 -30.625 -13.414 1 96.25 129 VAL B CA 1
ATOM 2278 C C . VAL B 1 129 ? 6.211 -31.625 -12.953 1 96.25 129 VAL B C 1
ATOM 2280 O O . VAL B 1 129 ? 5.262 -31.266 -12.258 1 96.25 129 VAL B O 1
ATOM 2283 N N . GLU B 1 130 ? 6.41 -32.875 -13.289 1 95.88 130 GLU B N 1
ATOM 2284 C CA . GLU B 1 130 ? 5.461 -33.906 -12.93 1 95.88 130 GLU B CA 1
ATOM 2285 C C . GLU B 1 130 ? 5.355 -34.062 -11.414 1 95.88 130 GLU B C 1
ATOM 2287 O O . GLU B 1 130 ? 4.258 -34.219 -10.875 1 95.88 130 GLU B O 1
ATOM 2292 N N . GLU B 1 131 ? 6.484 -34.062 -10.773 1 94.81 131 GLU B N 1
ATOM 2293 C CA . GLU B 1 131 ? 6.5 -34.156 -9.32 1 94.81 131 GLU B CA 1
ATOM 2294 C C . GLU B 1 131 ? 5.742 -33 -8.68 1 94.81 131 GLU B C 1
ATOM 2296 O O . GLU B 1 131 ? 4.973 -33.188 -7.738 1 94.81 131 GLU B O 1
ATOM 2301 N N . GLN B 1 132 ? 5.961 -31.812 -9.195 1 94.88 132 GLN B N 1
ATOM 2302 C CA . GLN B 1 132 ? 5.27 -30.625 -8.68 1 94.88 132 GLN B CA 1
ATOM 2303 C C . GLN B 1 132 ? 3.76 -30.75 -8.883 1 94.88 132 GLN B C 1
ATOM 2305 O O . GLN B 1 132 ? 2.986 -30.547 -7.941 1 94.88 132 GLN B O 1
ATOM 2310 N N . ILE B 1 133 ? 3.312 -31.094 -9.992 1 95.75 133 ILE B N 1
ATOM 2311 C CA . ILE B 1 133 ? 1.901 -31.141 -10.359 1 95.75 133 ILE B CA 1
ATOM 2312 C C . ILE B 1 133 ? 1.209 -32.281 -9.609 1 95.75 133 ILE B C 1
ATOM 2314 O O . ILE B 1 133 ? 0.068 -32.125 -9.164 1 95.75 133 ILE B O 1
ATOM 2318 N N . ALA B 1 134 ? 1.899 -33.281 -9.469 1 94.81 134 ALA B N 1
ATOM 2319 C CA . ALA B 1 134 ? 1.292 -34.469 -8.891 1 94.81 134 ALA B CA 1
ATOM 2320 C C . ALA B 1 134 ? 1.287 -34.406 -7.363 1 94.81 134 ALA B C 1
ATOM 2322 O O . ALA B 1 134 ? 0.362 -34.906 -6.715 1 94.81 134 ALA B O 1
ATOM 2323 N N . ASN B 1 135 ? 2.312 -33.781 -6.805 1 95 135 ASN B N 1
ATOM 2324 C CA . ASN B 1 135 ? 2.469 -33.938 -5.359 1 95 135 ASN B CA 1
ATOM 2325 C C . ASN B 1 135 ? 2.564 -32.562 -4.684 1 95 135 ASN B C 1
ATOM 2327 O O . ASN B 1 135 ? 1.693 -32.188 -3.893 1 95 135 ASN B O 1
ATOM 2331 N N . ALA B 1 136 ? 3.508 -31.75 -5.062 1 94.31 136 ALA B N 1
ATOM 2332 C CA . ALA B 1 136 ? 3.838 -30.531 -4.332 1 94.31 136 ALA B CA 1
ATOM 2333 C C . ALA B 1 136 ? 2.691 -29.531 -4.398 1 94.31 136 ALA B C 1
ATOM 2335 O O . ALA B 1 136 ? 2.299 -28.953 -3.379 1 94.31 136 ALA B O 1
ATOM 2336 N N . ILE B 1 137 ? 2.102 -29.297 -5.555 1 95.94 137 ILE B N 1
ATOM 2337 C CA . ILE B 1 137 ? 1.068 -28.281 -5.727 1 95.94 137 ILE B CA 1
ATOM 2338 C C . ILE B 1 137 ? -0.192 -28.703 -4.969 1 95.94 137 ILE B C 1
ATOM 2340 O O . ILE B 1 137 ? -0.72 -27.938 -4.16 1 95.94 137 ILE B O 1
ATOM 2344 N N . PRO B 1 138 ? -0.648 -29.969 -5.156 1 95.25 138 PRO B N 1
ATOM 2345 C CA . PRO B 1 138 ? -1.828 -30.375 -4.398 1 95.25 138 PRO B CA 1
ATOM 2346 C C . PRO B 1 138 ? -1.61 -30.328 -2.887 1 95.25 138 PRO B C 1
ATOM 2348 O O . PRO B 1 138 ? -2.52 -29.953 -2.143 1 95.25 138 PRO B O 1
ATOM 2351 N N . ALA B 1 139 ? -0.504 -30.688 -2.408 1 94.94 139 ALA B N 1
ATOM 2352 C CA . ALA B 1 139 ? -0.198 -30.625 -0.983 1 94.94 139 ALA B CA 1
ATOM 2353 C C . ALA B 1 139 ? -0.25 -29.172 -0.484 1 94.94 139 ALA B C 1
ATOM 2355 O O . ALA B 1 139 ? -0.789 -28.906 0.592 1 94.94 139 ALA B O 1
ATOM 2356 N N . THR B 1 140 ? 0.294 -28.281 -1.211 1 95 140 THR B N 1
ATOM 2357 C CA . THR B 1 140 ? 0.292 -26.859 -0.865 1 95 140 THR B CA 1
ATOM 2358 C C . THR B 1 140 ? -1.128 -26.312 -0.873 1 95 140 THR B C 1
ATOM 2360 O O . THR B 1 140 ? -1.491 -25.5 -0.009 1 95 140 THR B O 1
ATOM 2363 N N . VAL B 1 141 ? -1.894 -26.734 -1.863 1 94.5 141 VAL B N 1
ATOM 2364 C CA . VAL B 1 141 ? -3.283 -26.297 -1.94 1 94.5 141 VAL B CA 1
ATOM 2365 C C . VAL B 1 141 ? -4.027 -26.703 -0.671 1 94.5 141 VAL B C 1
ATOM 2367 O O . VAL B 1 141 ? -4.754 -25.906 -0.084 1 94.5 141 VAL B O 1
ATOM 2370 N N . ARG B 1 142 ? -3.811 -27.938 -0.261 1 94.38 142 ARG B N 1
ATOM 2371 C CA . ARG B 1 142 ? -4.461 -28.438 0.946 1 94.38 142 ARG B CA 1
ATOM 2372 C C . ARG B 1 142 ? -4.027 -27.641 2.17 1 94.38 142 ARG B C 1
ATOM 2374 O O . ARG B 1 142 ? -4.867 -27.219 2.975 1 94.38 142 ARG B O 1
ATOM 2381 N N . LEU B 1 143 ? -2.764 -27.453 2.279 1 95 143 LEU B N 1
ATOM 2382 C CA . LEU B 1 143 ? -2.205 -26.719 3.41 1 95 143 LEU B CA 1
ATOM 2383 C C . LEU B 1 143 ? -2.748 -25.297 3.455 1 95 143 LEU B C 1
ATOM 2385 O O . LEU B 1 143 ? -3.232 -24.844 4.496 1 95 143 LEU B O 1
ATOM 2389 N N . VAL B 1 144 ? -2.635 -24.578 2.381 1 96.25 144 VAL B N 1
ATOM 2390 C CA . VAL B 1 144 ? -3.049 -23.188 2.281 1 96.25 144 VAL B CA 1
ATOM 2391 C C . VAL B 1 144 ? -4.551 -23.078 2.531 1 96.25 144 VAL B C 1
ATOM 2393 O O . VAL B 1 144 ? -5.004 -22.172 3.244 1 96.25 144 VAL B O 1
ATOM 2396 N N . SER B 1 145 ? -5.293 -23.969 1.972 1 95.56 145 SER B N 1
ATOM 2397 C CA . SER B 1 145 ? -6.742 -23.953 2.15 1 95.56 145 SER B CA 1
ATOM 2398 C C . SER B 1 145 ? -7.121 -24.078 3.621 1 95.56 145 SER B C 1
ATOM 2400 O O . SER B 1 145 ? -8.008 -23.375 4.105 1 95.56 145 SER B O 1
ATOM 2402 N N . ALA B 1 146 ? -6.457 -24.953 4.277 1 95.69 146 ALA B N 1
ATOM 2403 C CA . ALA B 1 146 ? -6.723 -25.156 5.699 1 95.69 146 ALA B CA 1
ATOM 2404 C C . ALA B 1 146 ? -6.41 -23.891 6.496 1 95.69 146 ALA B C 1
ATOM 2406 O O . ALA B 1 146 ? -7.172 -23.5 7.383 1 95.69 146 A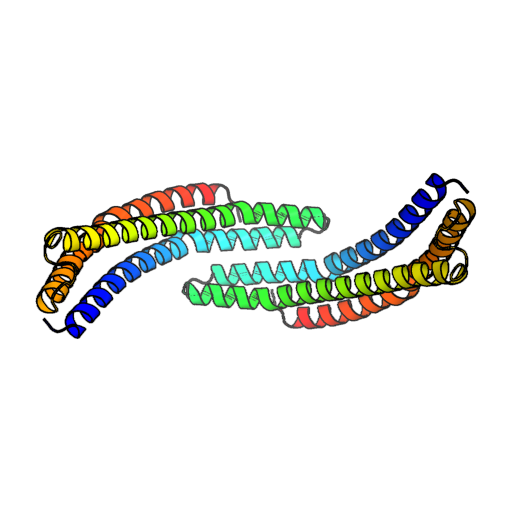LA B O 1
ATOM 2407 N N . GLN B 1 147 ? -5.324 -23.312 6.152 1 95.69 147 GLN B N 1
ATOM 2408 C CA . GLN B 1 147 ? -4.91 -22.109 6.855 1 95.69 147 GLN B CA 1
ATOM 2409 C C . GLN B 1 147 ? -5.832 -20.938 6.52 1 95.69 147 GLN B C 1
ATOM 2411 O O . GLN B 1 147 ? -6.129 -20.109 7.379 1 95.69 147 GLN B O 1
ATOM 2416 N N . LEU B 1 148 ? -6.227 -20.812 5.305 1 95.5 148 LEU B N 1
ATOM 2417 C CA . LEU B 1 148 ? -7.148 -19.75 4.895 1 95.5 148 LEU B CA 1
ATOM 2418 C C . LEU B 1 148 ? -8.484 -19.891 5.613 1 95.5 148 LEU B C 1
ATOM 2420 O O . LEU B 1 148 ? -9.109 -18.891 5.965 1 95.5 148 LEU B O 1
ATOM 2424 N N . GLN B 1 149 ? -8.891 -21.078 5.82 1 94.38 149 GLN B N 1
ATOM 2425 C CA . GLN B 1 149 ? -10.117 -21.328 6.559 1 94.38 149 GLN B CA 1
ATOM 2426 C C . GLN B 1 149 ? -10.023 -20.781 7.98 1 94.38 149 GLN B C 1
ATOM 2428 O O . GLN B 1 149 ? -10.969 -20.172 8.484 1 94.38 149 GLN B O 1
ATOM 2433 N N . LYS B 1 150 ? -8.922 -21.016 8.594 1 94.44 150 LYS B N 1
ATOM 2434 C CA . LYS B 1 150 ? -8.695 -20.516 9.945 1 94.44 150 LYS B CA 1
ATOM 2435 C C . LYS B 1 150 ? -8.711 -18.984 9.977 1 94.44 150 LYS B C 1
ATOM 2437 O O . LYS B 1 150 ? -9.297 -18.375 10.867 1 94.44 150 LYS B O 1
ATOM 2442 N N . LEU B 1 1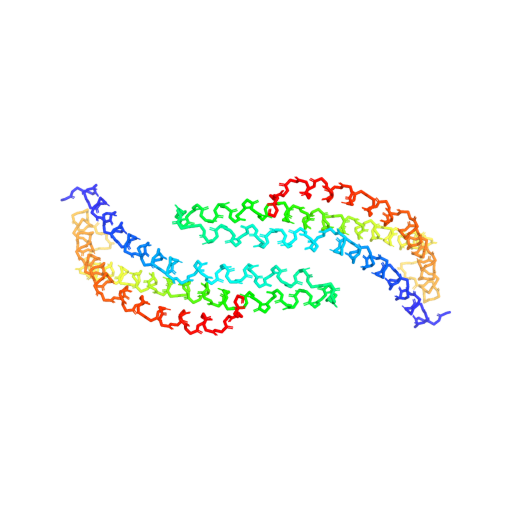51 ? -8.039 -18.438 9.047 1 93.5 151 LEU B N 1
ATOM 2443 C CA . LEU B 1 151 ? -7.961 -16.984 8.969 1 93.5 151 LEU B CA 1
ATOM 2444 C C . LEU B 1 151 ? -9.336 -16.375 8.695 1 93.5 151 LEU B C 1
ATOM 2446 O O . LEU B 1 151 ? -9.656 -15.305 9.211 1 93.5 151 LEU B O 1
ATOM 2450 N N . ARG B 1 152 ? -10.086 -17.016 7.918 1 90.94 152 ARG B N 1
ATOM 2451 C CA . ARG B 1 152 ? -11.438 -16.562 7.613 1 90.94 152 ARG B CA 1
ATOM 2452 C C . ARG B 1 152 ? -12.305 -16.531 8.867 1 90.94 152 ARG B C 1
ATOM 2454 O O . ARG B 1 152 ? -13.148 -15.641 9.031 1 90.94 152 ARG B O 1
ATOM 2461 N N . ALA B 1 153 ? -12.039 -17.453 9.734 1 89.94 153 ALA B N 1
ATOM 2462 C CA . ALA B 1 153 ? -12.805 -17.531 10.969 1 89.94 153 ALA B CA 1
ATOM 2463 C C . ALA B 1 153 ? -12.484 -16.375 11.898 1 89.94 153 ALA B C 1
ATOM 2465 O O . ALA B 1 153 ? -13.258 -16.047 12.805 1 89.94 153 ALA B O 1
ATOM 2466 N N . GLU B 1 154 ? -11.391 -15.766 11.688 1 88.62 154 GLU B N 1
ATOM 2467 C CA . GLU B 1 154 ? -10.953 -14.656 12.523 1 88.62 154 GLU B CA 1
ATOM 2468 C C . GLU B 1 154 ? -11.547 -13.336 12.031 1 88.62 154 GLU B C 1
ATOM 2470 O O . GLU B 1 154 ? -11.43 -12.305 12.711 1 88.62 154 GLU B O 1
ATOM 2475 N N . GLN B 1 155 ? -12.148 -13.32 10.898 1 92.19 155 GLN B N 1
ATOM 2476 C CA . GLN B 1 155 ? -12.703 -12.086 10.344 1 92.19 155 GLN B CA 1
ATOM 2477 C C . GLN B 1 155 ? -14.016 -11.719 11.023 1 92.19 155 GLN B C 1
ATOM 2479 O O . GLN B 1 155 ? -14.734 -12.594 11.516 1 92.19 155 GLN B O 1
ATOM 2484 N N . PRO B 1 156 ? -14.156 -10.359 11.086 1 84.88 156 PRO B N 1
ATOM 2485 C CA . PRO B 1 156 ? -15.422 -9.938 11.688 1 84.88 156 PRO B CA 1
ATOM 2486 C C . PRO B 1 156 ? -16.641 -10.352 10.867 1 84.88 156 PRO B C 1
ATOM 2488 O O . PRO B 1 156 ? -16.547 -10.5 9.648 1 84.88 156 PRO B O 1
ATOM 2491 N N . SER B 1 157 ? -17.734 -10.859 11.586 1 72.81 157 SER B N 1
ATOM 2492 C CA . SER B 1 157 ? -18.969 -11.305 10.938 1 72.81 157 SER B CA 1
ATOM 2493 C C . SER B 1 157 ? -19.672 -10.156 10.227 1 72.81 157 SER B C 1
ATOM 2495 O O . SER B 1 157 ? -19.562 -9 10.656 1 72.81 157 SER B O 1
ATOM 2497 N N . ASP B 1 158 ? -20.172 -10.305 8.875 1 61 158 ASP B N 1
ATOM 2498 C CA . ASP B 1 158 ? -20.938 -9.336 8.094 1 61 158 ASP B CA 1
ATOM 2499 C C . ASP B 1 158 ? -22 -8.656 8.961 1 61 158 ASP B C 1
ATOM 2501 O O . ASP B 1 158 ? -22.547 -9.273 9.875 1 61 158 ASP B O 1
#